Protein AF-A0A4W3GKV2-F1 (afdb_monomer_lite)

InterPro domains:
  IPR000152 EGF-type aspartate/asparagine hydroxylation site [PS00010] (93-104)
  IPR000152 EGF-type aspartate/asparagine hydroxylation site [PS00010] (140-151)
  IPR000742 EGF-like domain [PS50026] (78-114)
  IPR000742 EGF-like domain [PS50026] (125-161)
  IPR000742 EGF-like domain [SM00181] (81-124)
  IPR000742 EGF-like domain [SM00181] (128-171)
  IPR001881 EGF-like calcium-binding domain [SM00179] (78-124)
  IPR001881 EGF-like calcium-binding domain [SM00179] (125-171)
  IPR018097 EGF-like calcium-binding, conserved site [PS01187] (125-149)
  IPR049883 NOTCH1, EGF-like calcium-binding domain [PF07645] (78-112)
  IPR049883 NOTCH1, EGF-like calcium-binding domain [PF07645] (125-159)
  IPR051145 Growth Arrest-Specific/Sex Hormone-Binding/Vitamin K-Dependent [PTHR24040] (77-171)

Foldseek 3Di:
DDPVVVVVVVVVVVVVVVVVVVVVVVVVVVVVVVVVVVVVVVVVVVPVVDDDDDPDDDDDDPDDDPDDPPDPDPPPDFDAPCVVVQAAPQWDWDGDRPGIFIDHHAQWDADPPCPPRRRRHDTDGDQPCVVVQAAPQWDWAGDRRGIFIDHHPQWDQDVPQDDRHRRHDTHGPDPPDPPPDDD

pLDDT: mean 76.15, std 15.84, range [40.81, 94.31]

Organism: Callorhinchus milii (NCBI:txid7868)

Radius of gyration: 41.74 Å; chains: 1; bounding box: 81×37×130 Å

Structure (mmCIF, N/CA/C/O backbone):
data_AF-A0A4W3GKV2-F1
#
_entry.id   AF-A0A4W3GKV2-F1
#
loop_
_atom_site.group_PDB
_atom_site.id
_atom_site.type_symbol
_atom_site.label_atom_id
_atom_site.label_alt_id
_atom_site.label_comp_id
_atom_site.label_asym_id
_atom_site.label_entity_id
_atom_site.label_seq_id
_atom_site.pdbx_PDB_ins_code
_atom_site.Cartn_x
_atom_site.Cartn_y
_atom_site.Cartn_z
_atom_site.occupancy
_atom_site.B_iso_or_equiv
_atom_site.auth_seq_id
_atom_site.auth_comp_id
_atom_site.auth_asym_id
_atom_site.auth_atom_id
_atom_site.pdbx_PDB_model_num
ATOM 1 N N . VAL A 1 1 ? 55.198 2.169 -85.953 1.00 60.81 1 VAL A N 1
ATOM 2 C CA . VAL A 1 1 ? 54.704 2.447 -84.576 1.00 60.81 1 VAL A CA 1
ATOM 3 C C . VAL A 1 1 ? 54.869 1.189 -83.746 1.00 60.81 1 VAL A C 1
ATOM 5 O O . VAL A 1 1 ? 54.208 0.196 -84.036 1.00 60.81 1 VAL A O 1
ATOM 8 N N . SER A 1 2 ? 55.775 1.217 -82.775 1.00 69.44 2 SER A N 1
ATOM 9 C CA . SER A 1 2 ? 56.169 0.068 -81.954 1.00 69.44 2 SER A CA 1
ATOM 10 C C . SER A 1 2 ? 55.023 -0.397 -81.042 1.00 69.44 2 SER A C 1
ATOM 12 O O . SER A 1 2 ? 54.127 0.370 -80.673 1.00 69.44 2 SER A O 1
ATOM 14 N N . GLN A 1 3 ? 55.009 -1.689 -80.700 1.00 70.88 3 GLN A N 1
ATOM 15 C CA . GLN A 1 3 ? 53.969 -2.300 -79.857 1.00 70.88 3 GLN A CA 1
ATOM 16 C C . GLN A 1 3 ? 53.828 -1.583 -78.494 1.00 70.88 3 GLN A C 1
ATOM 18 O O . GLN A 1 3 ? 52.718 -1.438 -77.971 1.00 70.88 3 GLN A O 1
ATOM 23 N N . THR A 1 4 ? 54.927 -1.017 -77.993 1.00 70.81 4 THR A N 1
ATOM 24 C CA . THR A 1 4 ? 55.029 -0.195 -76.777 1.00 70.81 4 THR A CA 1
ATOM 25 C C . THR A 1 4 ? 54.188 1.090 -76.833 1.00 70.81 4 THR A C 1
ATOM 27 O O . THR A 1 4 ? 53.476 1.412 -75.876 1.00 70.81 4 THR A O 1
ATOM 30 N N . ASP A 1 5 ? 54.149 1.789 -77.971 1.00 76.88 5 ASP A N 1
ATOM 31 C CA . ASP A 1 5 ? 53.344 3.009 -78.145 1.00 76.88 5 ASP A CA 1
ATOM 32 C C . ASP A 1 5 ? 51.839 2.726 -78.127 1.00 76.88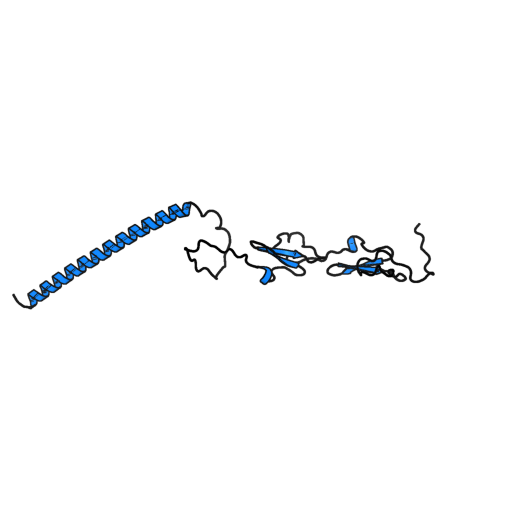 5 ASP A C 1
ATOM 34 O O . ASP A 1 5 ? 51.034 3.502 -77.590 1.00 76.88 5 ASP A O 1
ATOM 38 N N . ARG A 1 6 ? 51.434 1.585 -78.700 1.00 74.69 6 ARG A N 1
ATOM 39 C CA . ARG A 1 6 ? 50.037 1.126 -78.664 1.00 74.69 6 ARG A CA 1
ATOM 40 C C . ARG A 1 6 ? 49.611 0.803 -77.229 1.00 74.69 6 ARG A C 1
ATOM 42 O O . ARG A 1 6 ? 48.493 1.156 -76.842 1.00 74.69 6 ARG A O 1
ATOM 49 N N . GLN A 1 7 ? 50.490 0.204 -76.428 1.00 77.19 7 GLN A N 1
ATOM 50 C CA . GLN A 1 7 ? 50.235 -0.111 -75.019 1.00 77.19 7 GLN A CA 1
ATOM 51 C C . GLN A 1 7 ? 50.102 1.157 -74.161 1.00 77.19 7 GLN A C 1
ATOM 53 O O . GLN A 1 7 ? 49.086 1.336 -73.483 1.00 77.19 7 GLN A O 1
ATOM 58 N N . LYS A 1 8 ? 51.018 2.121 -74.316 1.00 79.75 8 LYS A N 1
ATOM 59 C CA . LYS A 1 8 ? 50.972 3.420 -73.617 1.00 79.75 8 LYS A CA 1
ATOM 60 C C . LYS A 1 8 ? 49.700 4.219 -73.943 1.00 79.75 8 LYS A C 1
ATOM 62 O O . LYS A 1 8 ? 49.084 4.832 -73.065 1.00 79.75 8 LYS A O 1
ATOM 67 N N . LYS A 1 9 ? 49.228 4.178 -75.199 1.00 80.44 9 LYS A N 1
ATOM 68 C CA . LYS A 1 9 ? 47.935 4.775 -75.600 1.00 80.44 9 LYS A CA 1
ATOM 69 C C . LYS A 1 9 ? 46.736 4.069 -74.950 1.00 80.44 9 LYS A C 1
ATOM 71 O O . LYS A 1 9 ? 45.791 4.751 -74.535 1.00 80.44 9 LYS A O 1
ATOM 76 N N . LYS A 1 10 ? 46.750 2.733 -74.834 1.00 82.62 10 LYS A N 1
ATOM 77 C CA . LYS A 1 10 ? 45.693 1.960 -74.151 1.00 82.62 10 LYS A CA 1
ATOM 78 C C . LYS A 1 10 ? 45.620 2.310 -72.661 1.00 82.62 10 LYS A C 1
ATOM 80 O O . LYS A 1 10 ? 44.524 2.559 -72.159 1.00 82.62 10 LYS A O 1
ATOM 85 N N . GLU A 1 11 ? 46.754 2.420 -71.976 1.00 85.06 11 GLU A N 1
ATOM 86 C CA . GLU A 1 11 ? 46.814 2.803 -70.558 1.00 85.06 11 GLU A CA 1
ATOM 87 C C . GLU A 1 11 ? 46.317 4.228 -70.310 1.00 85.06 11 GLU A C 1
ATOM 89 O O . GLU A 1 11 ? 45.471 4.443 -69.440 1.00 85.06 11 GLU A O 1
ATOM 94 N N . ARG A 1 12 ? 46.722 5.197 -71.142 1.00 84.31 12 ARG A N 1
ATOM 95 C CA . ARG A 1 12 ? 46.196 6.574 -71.076 1.00 84.31 12 ARG A CA 1
ATOM 96 C C . ARG A 1 12 ? 44.672 6.618 -71.244 1.00 84.31 12 ARG A C 1
ATOM 98 O O . ARG A 1 12 ? 43.987 7.340 -70.514 1.00 84.31 12 ARG A O 1
ATOM 105 N N . LYS A 1 13 ? 44.111 5.827 -72.171 1.00 86.69 13 LYS A N 1
ATOM 106 C CA . LYS A 1 13 ? 42.650 5.700 -72.349 1.00 86.69 13 LYS A CA 1
ATOM 107 C C . LYS A 1 13 ? 41.979 5.059 -71.125 1.00 86.69 13 LYS A C 1
ATOM 109 O O . LYS A 1 13 ? 40.943 5.564 -70.688 1.00 86.69 13 LYS A O 1
ATOM 114 N N . LYS A 1 14 ? 42.569 4.008 -70.540 1.00 86.06 14 LYS A N 1
ATOM 115 C CA . LYS A 1 14 ? 42.088 3.383 -69.290 1.00 86.06 14 LYS A CA 1
ATOM 116 C C . LYS A 1 14 ? 42.099 4.380 -68.121 1.00 86.06 14 LYS A C 1
ATOM 118 O O . LYS A 1 14 ? 41.087 4.519 -67.436 1.00 86.06 14 LYS A O 1
ATOM 123 N N . GLY A 1 15 ? 43.175 5.153 -67.956 1.00 86.00 15 GLY A N 1
ATOM 124 C CA . GLY A 1 15 ? 43.288 6.201 -66.935 1.00 86.00 15 GLY A CA 1
ATOM 125 C C . GLY A 1 15 ? 42.224 7.296 -67.079 1.00 86.00 15 GLY A C 1
ATOM 126 O O . GLY A 1 15 ? 41.553 7.646 -66.106 1.00 86.00 15 GLY A O 1
ATOM 127 N N . ARG A 1 16 ? 41.979 7.776 -68.309 1.00 88.81 16 ARG A N 1
ATOM 128 C CA . ARG A 1 16 ? 40.899 8.742 -68.596 1.00 88.81 16 ARG A CA 1
ATOM 129 C C . ARG A 1 16 ? 39.509 8.177 -68.275 1.00 88.81 16 ARG A C 1
ATOM 131 O O . ARG A 1 16 ? 38.698 8.891 -67.685 1.00 88.81 16 ARG A O 1
ATOM 138 N N . LYS A 1 17 ? 39.232 6.908 -68.610 1.00 88.75 17 LYS A N 1
ATOM 139 C CA . LYS A 1 17 ? 37.965 6.235 -68.254 1.00 88.75 17 LYS A CA 1
ATOM 140 C C . LYS A 1 17 ? 37.786 6.138 -66.731 1.00 88.75 17 LYS A C 1
ATOM 142 O O . LYS A 1 17 ? 36.746 6.556 -66.227 1.00 88.75 17 LYS A O 1
ATOM 147 N N . LYS A 1 18 ? 38.821 5.712 -65.997 1.00 89.56 18 LYS A N 1
ATOM 148 C CA . LYS A 1 18 ? 38.808 5.610 -64.523 1.00 89.56 18 LYS A CA 1
ATOM 149 C C . LYS A 1 18 ? 38.594 6.972 -63.847 1.00 89.56 18 LYS A C 1
ATOM 151 O O . LYS A 1 18 ? 37.834 7.068 -62.885 1.00 89.56 18 LYS A O 1
ATOM 156 N N . LYS A 1 19 ? 39.195 8.050 -64.375 1.00 89.31 19 LYS A N 1
ATOM 157 C CA . LYS A 1 19 ? 38.967 9.427 -63.889 1.00 89.31 19 LYS A CA 1
ATOM 158 C C . LYS A 1 19 ? 37.511 9.867 -64.089 1.00 89.31 19 LYS A C 1
ATOM 160 O O . LYS A 1 19 ? 36.897 10.345 -63.137 1.00 89.31 19 LYS A O 1
ATOM 165 N N . LYS A 1 20 ? 36.934 9.638 -65.279 1.00 91.19 20 LYS A N 1
ATOM 166 C CA . LYS A 1 20 ? 35.518 9.944 -65.567 1.00 91.19 20 LYS A CA 1
ATOM 167 C C . LYS A 1 20 ? 34.558 9.157 -64.668 1.00 91.19 20 LYS A C 1
ATOM 169 O O . LYS A 1 20 ? 33.561 9.706 -64.205 1.00 91.19 20 LYS A O 1
ATOM 174 N N . GLU A 1 21 ? 34.855 7.891 -64.388 1.00 91.38 21 GLU A N 1
ATOM 175 C CA . GLU A 1 21 ? 34.044 7.063 -63.490 1.00 91.38 21 GLU A CA 1
ATOM 176 C C . GLU A 1 21 ? 34.084 7.570 -62.038 1.00 91.38 21 GLU A C 1
ATOM 178 O O . GLU A 1 21 ? 33.035 7.723 -61.409 1.00 91.38 21 GLU A O 1
ATOM 183 N N . ARG A 1 22 ? 35.276 7.914 -61.526 1.00 89.00 22 ARG A N 1
ATOM 184 C CA . ARG A 1 22 ? 35.444 8.523 -60.193 1.00 89.00 22 ARG A CA 1
ATOM 185 C C . ARG A 1 22 ? 34.663 9.830 -60.064 1.00 89.00 22 ARG A C 1
ATOM 187 O O . ARG A 1 22 ? 34.013 10.060 -59.047 1.00 89.00 22 ARG A O 1
ATOM 194 N N . GLU A 1 23 ? 34.679 10.668 -61.096 1.00 93.19 23 GLU A N 1
ATOM 195 C CA . GLU A 1 23 ? 33.931 11.927 -61.103 1.00 93.19 23 GLU A CA 1
ATOM 196 C C . GLU A 1 23 ? 32.409 11.699 -61.123 1.00 93.19 23 GLU A C 1
ATOM 198 O O . GLU A 1 23 ? 31.673 12.354 -60.383 1.00 93.19 23 GLU A O 1
ATOM 203 N N . ARG A 1 24 ? 31.925 10.714 -61.896 1.00 92.88 24 ARG A N 1
ATOM 204 C CA . ARG A 1 24 ? 30.511 10.295 -61.888 1.00 92.88 24 ARG A CA 1
ATOM 205 C C . ARG A 1 24 ? 30.076 9.781 -60.514 1.00 92.88 24 ARG A C 1
ATOM 207 O O . ARG A 1 24 ? 29.008 10.171 -60.047 1.00 92.88 24 ARG A O 1
ATOM 214 N N . LYS A 1 25 ? 30.902 8.963 -59.850 1.00 90.94 25 LYS A N 1
ATOM 215 C CA . LYS A 1 25 ? 30.658 8.484 -58.476 1.00 90.94 25 LYS A CA 1
ATOM 216 C C . LYS A 1 25 ? 30.562 9.656 -57.492 1.00 90.94 25 LYS A C 1
ATOM 218 O O . LYS A 1 25 ? 29.549 9.784 -56.813 1.00 90.94 25 LYS A O 1
ATOM 223 N N . ARG A 1 26 ? 31.519 10.594 -57.518 1.00 92.25 26 ARG A N 1
ATOM 224 C CA . ARG A 1 26 ? 31.482 11.818 -56.687 1.00 92.25 26 ARG A CA 1
ATOM 225 C C . ARG A 1 26 ? 30.227 12.667 -56.926 1.00 92.25 26 ARG A C 1
ATOM 227 O O . ARG A 1 26 ? 29.633 13.160 -55.971 1.00 92.25 26 ARG A O 1
ATOM 234 N N . LYS A 1 27 ? 29.787 12.826 -58.182 1.00 94.31 27 LYS A N 1
ATOM 235 C CA . LYS A 1 27 ? 28.547 13.558 -58.510 1.00 94.31 27 LYS A CA 1
ATOM 236 C C . LYS A 1 27 ? 27.294 12.845 -57.986 1.00 94.31 27 LYS A C 1
ATOM 238 O O . LYS A 1 27 ? 26.380 13.525 -57.525 1.00 94.31 27 LYS A O 1
ATOM 243 N N . LYS A 1 28 ? 27.246 11.507 -58.027 1.00 92.38 28 LYS A N 1
ATOM 244 C CA . LYS A 1 28 ? 26.144 10.720 -57.443 1.00 92.38 28 LYS A CA 1
ATOM 245 C C . LYS A 1 28 ? 26.087 10.877 -55.922 1.00 92.38 28 LYS A C 1
ATOM 247 O O . LYS A 1 28 ? 25.012 11.163 -55.407 1.00 92.38 28 LYS A O 1
ATOM 252 N N . GLU A 1 29 ? 27.224 10.793 -55.235 1.00 89.81 29 GLU A N 1
ATOM 253 C CA . GLU A 1 29 ? 27.294 10.986 -53.777 1.00 89.81 29 GLU A CA 1
ATOM 254 C C . GLU A 1 29 ? 26.846 12.394 -53.360 1.00 89.81 29 GLU A C 1
ATOM 256 O O . GLU A 1 29 ? 25.962 12.535 -52.521 1.00 89.81 29 GLU A O 1
ATOM 261 N N . ARG A 1 30 ? 27.309 13.447 -54.051 1.00 91.88 30 ARG A N 1
ATOM 262 C CA . ARG A 1 30 ? 26.831 14.821 -53.796 1.00 91.88 30 ARG A CA 1
ATOM 263 C C . ARG A 1 30 ? 25.318 14.980 -53.995 1.00 91.88 30 ARG A C 1
ATOM 265 O O . ARG A 1 30 ? 24.682 15.757 -53.286 1.00 91.88 30 ARG A O 1
ATOM 272 N N . LYS A 1 31 ? 24.720 14.276 -54.967 1.00 93.50 31 LYS A N 1
ATOM 273 C CA . LYS A 1 31 ? 23.259 14.281 -55.169 1.00 93.50 31 LYS A CA 1
ATOM 274 C C . LYS A 1 31 ? 22.528 13.560 -54.034 1.00 93.50 31 LYS A C 1
ATOM 276 O O . LYS A 1 31 ? 21.507 14.076 -53.584 1.00 93.50 31 LYS A O 1
ATOM 281 N N . LYS A 1 32 ? 23.049 12.423 -53.559 1.00 90.12 32 LYS A N 1
ATOM 282 C CA . LYS A 1 32 ? 22.505 11.708 -52.393 1.00 90.12 32 LYS A CA 1
ATOM 283 C C . LYS A 1 32 ? 22.553 12.578 -51.141 1.00 90.12 32 LYS A C 1
ATOM 285 O O . LYS A 1 32 ? 21.528 12.741 -50.495 1.00 90.12 32 LYS A O 1
ATOM 290 N N . GLU A 1 33 ? 23.686 13.223 -50.869 1.00 88.56 33 GLU A N 1
ATOM 291 C CA . GLU A 1 33 ? 23.847 14.111 -49.712 1.00 88.56 33 GLU A CA 1
ATOM 292 C C . GLU A 1 33 ? 22.866 15.295 -49.762 1.00 88.56 33 GLU A C 1
ATOM 294 O O . GLU A 1 33 ? 22.215 15.619 -48.770 1.00 88.56 33 GLU A O 1
ATOM 299 N N . ARG A 1 34 ? 22.683 15.910 -50.940 1.00 91.62 34 ARG A N 1
ATOM 300 C CA . ARG A 1 34 ? 21.676 16.967 -51.139 1.00 91.62 34 ARG A CA 1
ATOM 301 C C . ARG A 1 34 ? 20.245 16.464 -50.928 1.00 91.62 34 ARG A C 1
ATOM 303 O O . ARG A 1 34 ? 19.436 17.200 -50.367 1.00 91.62 34 ARG A O 1
ATOM 310 N N . LYS A 1 35 ? 19.920 15.246 -51.380 1.00 92.19 35 LYS A N 1
ATOM 311 C CA . LYS A 1 35 ? 18.599 14.630 -51.170 1.00 92.19 35 LYS A CA 1
ATOM 312 C C . LYS A 1 35 ? 18.361 14.359 -49.682 1.00 92.19 35 LYS A C 1
ATOM 314 O O . LYS A 1 35 ? 17.343 14.800 -49.160 1.00 92.19 35 LYS A O 1
ATOM 319 N N . TRP A 1 36 ? 19.338 13.761 -49.003 1.00 80.25 36 TRP A N 1
ATOM 320 C CA . TRP A 1 36 ? 19.285 13.473 -47.571 1.00 80.25 36 TRP A CA 1
ATOM 321 C C . TRP A 1 36 ? 19.134 14.747 -46.729 1.00 80.25 36 TRP A C 1
ATOM 323 O O . TRP A 1 36 ? 18.267 14.810 -45.866 1.00 80.25 36 TRP A O 1
ATOM 333 N N . LYS A 1 37 ? 19.882 15.820 -47.038 1.00 88.44 37 LYS A N 1
ATOM 334 C CA . LYS A 1 37 ? 19.710 17.128 -46.373 1.00 88.44 37 LYS A CA 1
ATOM 335 C C . LYS A 1 37 ? 18.290 17.683 -46.547 1.00 88.44 37 LYS A C 1
ATOM 337 O O . LYS A 1 37 ? 17.713 18.173 -45.583 1.00 88.44 37 LYS A O 1
ATOM 342 N N . LYS A 1 38 ? 17.701 17.578 -47.746 1.00 88.12 38 LYS A N 1
ATOM 343 C CA . LYS A 1 38 ? 16.311 18.008 -47.994 1.00 88.12 38 LYS A CA 1
ATOM 344 C C . LYS A 1 38 ? 15.290 17.153 -47.241 1.00 88.12 38 LYS A C 1
ATOM 346 O O . LYS A 1 38 ? 14.319 17.701 -46.730 1.00 88.12 38 LYS A O 1
ATOM 351 N N . GLU A 1 39 ? 15.487 15.840 -47.173 1.00 80.94 39 GLU A N 1
ATOM 352 C CA . GLU A 1 39 ? 14.629 14.937 -46.396 1.00 80.94 39 GLU A CA 1
ATOM 353 C C . GLU A 1 39 ? 14.736 15.214 -44.894 1.00 80.94 39 GLU A C 1
ATOM 355 O O . GLU A 1 39 ? 13.704 15.306 -44.239 1.00 80.94 39 GLU A O 1
ATOM 360 N N . ARG A 1 40 ? 15.941 15.477 -44.370 1.00 78.75 40 ARG A N 1
ATOM 361 C CA . ARG A 1 40 ? 16.156 15.864 -42.967 1.00 78.75 40 ARG A CA 1
ATOM 362 C C . ARG A 1 40 ? 15.425 17.155 -42.603 1.00 78.75 40 ARG A C 1
ATOM 364 O O . ARG A 1 40 ? 14.768 17.213 -41.572 1.00 78.75 40 ARG A O 1
ATOM 371 N N . GLU A 1 41 ? 15.493 18.178 -43.452 1.00 81.31 41 GLU A N 1
ATOM 372 C CA . GLU A 1 41 ? 14.758 19.431 -43.224 1.00 81.31 41 GLU A CA 1
ATOM 373 C C . GLU A 1 41 ? 13.234 19.253 -43.369 1.00 81.31 41 GLU A C 1
ATOM 375 O O . GLU A 1 41 ? 12.467 19.863 -42.627 1.00 81.31 41 GLU A O 1
ATOM 380 N N . ARG A 1 42 ? 12.763 18.368 -44.262 1.00 78.44 42 ARG A N 1
ATOM 381 C CA . ARG A 1 42 ? 11.340 17.980 -44.327 1.00 78.44 42 ARG A CA 1
ATOM 382 C C . ARG A 1 42 ? 10.894 17.222 -43.074 1.00 78.44 42 ARG A C 1
ATOM 384 O O . ARG A 1 42 ? 9.796 17.480 -42.595 1.00 78.44 42 ARG A O 1
ATOM 391 N N . ALA A 1 43 ? 11.730 16.333 -42.536 1.00 69.56 43 ALA A N 1
ATOM 392 C CA . ALA A 1 43 ? 11.469 15.607 -41.296 1.00 69.56 43 ALA A CA 1
ATOM 393 C C . ALA A 1 43 ? 11.417 16.556 -40.092 1.00 69.56 43 ALA A C 1
ATOM 395 O O . ALA A 1 43 ? 10.484 16.463 -39.311 1.00 69.56 43 ALA A O 1
ATOM 396 N N . LYS A 1 44 ? 12.319 17.544 -40.004 1.00 76.44 44 LYS A N 1
ATOM 397 C CA . LYS A 1 44 ? 12.252 18.604 -38.982 1.00 76.44 44 LYS A CA 1
ATOM 398 C C . LYS A 1 44 ? 10.970 19.434 -39.071 1.00 76.44 44 LYS A C 1
ATOM 400 O O . LYS A 1 44 ? 10.362 19.717 -38.051 1.00 76.44 44 LYS A O 1
ATOM 405 N N . LYS A 1 45 ? 10.526 19.796 -40.282 1.00 70.88 45 LYS A N 1
ATOM 406 C CA . LYS A 1 45 ? 9.261 20.531 -40.480 1.00 70.88 45 LYS A CA 1
ATOM 407 C C . LYS A 1 45 ? 8.018 19.695 -40.155 1.00 70.88 45 LYS A C 1
ATOM 409 O O . LYS A 1 45 ? 7.017 20.261 -39.738 1.00 70.88 45 LYS A O 1
ATOM 414 N N . ARG A 1 46 ? 8.074 18.370 -40.348 1.00 63.38 46 ARG A N 1
ATOM 415 C CA . ARG A 1 46 ? 7.006 17.430 -39.961 1.00 63.38 46 ARG A CA 1
ATOM 416 C C . ARG A 1 46 ? 7.012 17.140 -38.454 1.00 63.38 46 ARG A C 1
ATOM 418 O O . ARG A 1 46 ? 5.950 17.119 -37.855 1.00 63.38 46 ARG A O 1
ATOM 425 N N . GLY A 1 47 ? 8.193 17.012 -37.847 1.00 54.12 47 GLY A N 1
ATOM 426 C CA . GLY A 1 47 ? 8.394 16.842 -36.403 1.00 54.12 47 GLY A CA 1
ATOM 427 C C . GLY A 1 47 ? 8.183 18.115 -35.577 1.00 54.12 47 GLY A C 1
ATOM 428 O O . GLY A 1 47 ? 8.149 18.047 -34.361 1.00 54.12 47 GLY A O 1
ATOM 429 N N . ALA A 1 48 ? 7.988 19.275 -36.214 1.00 50.12 48 ALA A N 1
ATOM 430 C CA . ALA A 1 48 ? 7.626 20.521 -35.535 1.00 50.12 48 ALA A CA 1
ATOM 431 C C . ALA A 1 48 ? 6.122 20.639 -35.212 1.00 50.12 48 ALA A C 1
ATOM 433 O O . ALA A 1 48 ? 5.697 21.688 -34.734 1.00 50.12 48 ALA A O 1
ATOM 434 N N . ARG A 1 49 ? 5.306 19.608 -35.492 1.00 52.56 49 ARG A N 1
ATOM 435 C CA . ARG A 1 49 ? 3.888 19.585 -35.091 1.00 52.56 49 ARG A CA 1
ATOM 436 C C . ARG A 1 49 ? 3.567 18.710 -33.885 1.00 52.56 49 ARG A C 1
ATOM 438 O O . ARG A 1 49 ? 2.539 18.964 -33.281 1.00 52.56 49 ARG A O 1
ATOM 445 N N . GLU A 1 50 ? 4.435 17.795 -33.465 1.00 53.53 50 GLU A N 1
ATOM 446 C CA . GLU A 1 50 ? 4.209 16.999 -32.253 1.00 53.53 50 GLU A CA 1
ATOM 447 C C . GLU A 1 50 ? 5.545 16.578 -31.644 1.00 53.53 50 GLU A C 1
ATOM 449 O O . GLU A 1 50 ? 6.067 15.527 -31.979 1.00 53.53 50 GLU A O 1
ATOM 454 N N . THR A 1 51 ? 6.111 17.414 -30.777 1.00 48.16 51 THR A N 1
ATOM 455 C CA . THR A 1 51 ? 6.929 16.988 -29.628 1.00 48.16 51 THR A CA 1
ATOM 456 C C . THR A 1 51 ? 7.096 18.210 -28.737 1.00 48.16 51 THR A C 1
ATOM 458 O O . THR A 1 51 ? 8.090 18.934 -28.821 1.00 48.16 51 THR A O 1
ATOM 461 N N . ASN A 1 52 ? 6.085 18.491 -27.925 1.00 45.72 52 ASN A N 1
ATOM 462 C CA . ASN A 1 52 ? 6.248 19.368 -26.781 1.00 45.72 52 ASN A CA 1
ATOM 463 C C . ASN A 1 52 ? 5.633 18.657 -25.577 1.00 45.72 52 ASN A C 1
ATOM 465 O O . ASN A 1 52 ? 4.542 18.111 -25.695 1.00 45.72 52 ASN A O 1
ATOM 469 N N . LEU A 1 53 ? 6.374 18.679 -24.471 1.00 47.44 53 LEU A N 1
ATOM 470 C CA . LEU A 1 53 ? 6.262 17.847 -23.270 1.00 47.44 53 LEU A CA 1
ATOM 471 C C . LEU A 1 53 ? 6.748 16.407 -23.447 1.00 47.44 53 LEU A C 1
ATOM 473 O O . LEU A 1 53 ? 6.074 15.584 -24.033 1.00 47.44 53 LEU A O 1
ATOM 477 N N . TYR A 1 54 ? 7.959 16.152 -22.959 1.00 43.62 54 TYR A N 1
ATOM 478 C CA . TYR A 1 54 ? 8.381 15.044 -22.079 1.00 43.62 54 TYR A CA 1
ATOM 479 C C . TYR A 1 54 ? 9.916 14.990 -22.153 1.00 43.62 54 TYR A C 1
ATOM 481 O O . TYR A 1 54 ? 10.521 14.023 -22.597 1.00 43.62 54 TYR A O 1
ATOM 489 N N . PHE A 1 55 ? 10.552 16.112 -21.798 1.00 44.31 55 PHE A N 1
ATOM 490 C CA . PHE A 1 55 ? 12.013 16.255 -21.725 1.00 44.31 55 PHE A CA 1
ATOM 491 C C . PHE A 1 55 ? 12.483 16.538 -20.294 1.00 44.31 55 PHE A C 1
ATOM 493 O O . PHE A 1 55 ? 13.561 17.082 -20.079 1.00 44.31 55 PHE A O 1
ATOM 500 N N . TYR A 1 56 ? 11.667 16.171 -19.308 1.00 47.31 56 TYR A N 1
ATOM 501 C CA . TYR A 1 56 ? 12.044 16.220 -17.906 1.00 47.31 56 TYR A CA 1
ATOM 502 C C . TYR A 1 56 ? 11.890 14.828 -17.308 1.00 47.31 56 TYR A C 1
ATOM 504 O O . TYR A 1 56 ? 10.840 14.210 -17.452 1.00 47.31 56 TYR A O 1
ATOM 512 N N . GLN A 1 57 ? 12.961 14.401 -16.638 1.00 50.50 57 GLN A N 1
ATOM 513 C CA . GLN A 1 57 ? 13.154 13.134 -15.935 1.00 50.50 57 GLN A CA 1
ATOM 514 C C . GLN A 1 57 ? 13.326 11.902 -16.837 1.00 50.50 57 GLN A C 1
ATOM 516 O O . GLN A 1 57 ? 12.392 11.465 -17.485 1.00 50.50 57 GLN A O 1
ATOM 521 N N . PHE A 1 58 ? 14.539 11.345 -16.888 1.00 44.03 58 PHE A N 1
ATOM 522 C CA . PHE A 1 58 ? 14.857 10.015 -16.339 1.00 44.03 58 PHE A CA 1
ATOM 523 C C . PHE A 1 58 ? 16.298 9.625 -16.738 1.00 44.03 58 PHE A C 1
ATOM 525 O O . PHE A 1 58 ? 16.551 9.277 -17.893 1.00 44.03 58 PHE A O 1
ATOM 532 N N . PRO A 1 59 ? 17.278 9.698 -15.814 1.00 48.75 59 PRO A N 1
ATOM 533 C CA . PRO A 1 59 ? 18.504 8.922 -15.939 1.00 48.75 59 PRO A CA 1
ATOM 534 C C . PRO A 1 59 ? 18.158 7.456 -15.626 1.00 48.75 59 PRO A C 1
ATOM 536 O O . PRO A 1 59 ? 17.301 7.209 -14.788 1.00 48.75 59 PRO A O 1
ATOM 539 N N . PHE A 1 60 ? 18.843 6.507 -16.263 1.00 58.84 60 PHE A N 1
ATOM 540 C CA . PHE A 1 60 ? 18.580 5.058 -16.225 1.00 58.84 60 PHE A CA 1
ATOM 541 C C . PHE A 1 60 ? 17.325 4.611 -16.974 1.00 58.84 60 PHE A C 1
ATOM 543 O O . PHE A 1 60 ? 16.225 4.762 -16.479 1.00 58.84 60 PHE A O 1
ATOM 550 N N . LEU A 1 61 ? 17.519 3.965 -18.126 1.00 40.81 61 LEU A N 1
ATOM 551 C CA . LEU A 1 61 ? 16.837 2.716 -18.483 1.00 40.81 61 LEU A CA 1
ATOM 552 C C . LEU A 1 61 ? 17.586 2.095 -19.672 1.00 40.81 61 LEU A C 1
ATOM 554 O O . LEU A 1 61 ? 17.256 2.258 -20.846 1.00 40.81 61 LEU A O 1
ATOM 558 N N . SER A 1 62 ? 18.659 1.379 -19.347 1.00 51.59 62 SER A N 1
AT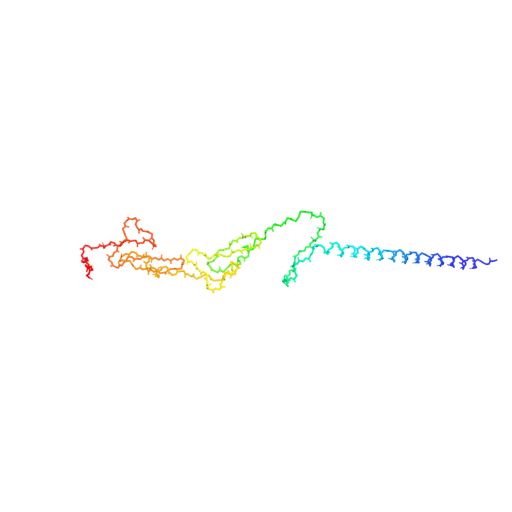OM 559 C CA . SER A 1 62 ? 19.113 0.262 -20.162 1.00 51.59 62 SER A CA 1
ATOM 560 C C . SER A 1 62 ? 18.042 -0.819 -20.069 1.00 51.59 62 SER A C 1
ATOM 562 O O . SER A 1 62 ? 17.956 -1.469 -19.033 1.00 51.59 62 SER A O 1
ATOM 564 N N . LEU A 1 63 ? 17.213 -0.954 -21.104 1.00 54.97 63 LEU A N 1
ATOM 565 C CA . LEU A 1 63 ? 16.691 -2.206 -21.676 1.00 54.97 63 LEU A CA 1
ATOM 566 C C . LEU A 1 63 ? 15.418 -1.900 -22.484 1.00 54.97 63 LEU A C 1
ATOM 568 O O . LEU A 1 63 ? 14.448 -1.358 -21.974 1.00 54.97 63 LEU A O 1
ATOM 572 N N . PHE A 1 64 ? 15.465 -2.305 -23.755 1.00 50.12 64 PHE A N 1
ATOM 573 C CA . PHE A 1 64 ? 14.422 -2.261 -24.786 1.00 50.12 64 PHE A CA 1
ATOM 574 C C . PHE A 1 64 ? 14.030 -0.897 -25.372 1.00 50.12 64 PHE A C 1
ATOM 576 O O . PHE A 1 64 ? 13.214 -0.169 -24.824 1.00 50.12 64 PHE A O 1
ATOM 583 N N . ARG A 1 65 ? 14.426 -0.685 -26.638 1.00 47.56 65 ARG A N 1
ATOM 584 C CA . ARG A 1 65 ? 13.417 -0.638 -27.710 1.00 47.56 65 ARG A CA 1
ATOM 585 C C . ARG A 1 65 ? 14.027 -0.922 -29.084 1.00 47.56 65 ARG A C 1
ATOM 587 O O . ARG A 1 65 ? 14.708 -0.083 -29.668 1.00 47.56 65 ARG A O 1
ATOM 594 N N . SER A 1 66 ? 13.702 -2.091 -29.629 1.00 48.94 66 SER A N 1
ATOM 595 C CA . SER A 1 66 ? 13.528 -2.255 -31.072 1.00 48.94 66 SER A CA 1
ATOM 596 C C . SER A 1 66 ? 12.359 -1.355 -31.466 1.00 48.94 66 SER A C 1
ATOM 598 O O . SER A 1 66 ? 11.200 -1.663 -31.198 1.00 48.94 66 SER A O 1
ATOM 600 N N . PHE A 1 67 ? 12.669 -0.163 -31.963 1.00 47.56 67 PHE A N 1
ATOM 601 C CA . PHE A 1 67 ? 11.674 0.795 -32.420 1.00 47.56 67 PHE A CA 1
ATOM 602 C C . PHE A 1 67 ? 11.308 0.432 -33.862 1.00 47.56 67 PHE A C 1
ATOM 604 O O . PHE A 1 67 ? 12.032 0.810 -34.779 1.00 47.56 67 PHE A O 1
ATOM 611 N N . ASP A 1 68 ? 10.230 -0.335 -34.054 1.00 48.25 68 ASP A N 1
ATOM 612 C CA . ASP A 1 68 ? 9.658 -0.617 -35.376 1.00 48.25 68 ASP A CA 1
ATOM 613 C C . ASP A 1 68 ? 8.711 0.531 -35.783 1.00 48.25 68 ASP A C 1
ATOM 615 O O . ASP A 1 68 ? 7.633 0.675 -35.203 1.00 48.25 68 ASP A O 1
ATOM 619 N N . PRO A 1 69 ? 9.076 1.385 -36.758 1.00 53.00 69 PRO A N 1
ATOM 620 C CA . PRO A 1 69 ? 8.326 2.596 -37.099 1.00 53.00 69 PRO A CA 1
ATOM 621 C C . PRO A 1 69 ? 7.093 2.343 -37.994 1.00 53.00 69 PRO A C 1
ATOM 623 O O . PRO A 1 69 ? 6.615 3.277 -38.635 1.00 53.00 69 PRO A O 1
ATOM 626 N N . PHE A 1 70 ? 6.592 1.103 -38.075 1.00 55.38 70 PHE A N 1
ATOM 627 C CA . PHE A 1 70 ? 5.492 0.703 -38.971 1.00 55.38 70 PHE A CA 1
ATOM 628 C C . PHE A 1 70 ? 4.261 0.092 -38.280 1.00 55.38 70 PHE A C 1
ATOM 630 O O . PHE A 1 70 ? 3.280 -0.179 -38.968 1.00 55.38 70 PHE A O 1
ATOM 637 N N . SER A 1 71 ? 4.260 -0.091 -36.954 1.00 55.59 71 SER A N 1
ATOM 638 C CA . SER A 1 71 ? 3.062 -0.556 -36.238 1.00 55.59 71 SER A CA 1
ATOM 639 C C . SER A 1 71 ? 2.242 0.637 -35.749 1.00 55.59 71 SER A C 1
ATOM 641 O O . SER A 1 71 ? 2.676 1.360 -34.853 1.00 55.59 71 SER A O 1
ATOM 643 N N . SER A 1 72 ? 1.063 0.854 -36.336 1.00 64.06 72 SER A N 1
ATOM 644 C CA . SER A 1 72 ? 0.067 1.822 -35.850 1.00 64.06 72 SER A CA 1
ATOM 645 C C . SER A 1 72 ? -0.664 1.361 -34.585 1.00 64.06 72 SER A C 1
ATOM 647 O O . SER A 1 72 ? -1.425 2.140 -34.023 1.00 64.06 72 SER A O 1
ATOM 649 N N . ASP A 1 73 ? -0.388 0.152 -34.097 1.00 59.81 73 ASP A N 1
ATOM 650 C CA . ASP A 1 73 ? -0.886 -0.332 -32.815 1.00 59.81 73 ASP A CA 1
ATOM 651 C C . ASP A 1 73 ? 0.251 -0.309 -31.793 1.00 59.81 73 ASP A C 1
ATOM 653 O O . ASP A 1 73 ? 1.072 -1.228 -31.694 1.00 59.81 73 ASP A O 1
ATOM 657 N N . VAL A 1 74 ? 0.325 0.786 -31.032 1.00 59.41 74 VAL A N 1
ATOM 658 C CA . VAL A 1 74 ? 1.043 0.783 -29.759 1.00 59.41 74 VAL A CA 1
ATOM 659 C C . VAL A 1 74 ? 0.124 0.090 -28.762 1.00 59.41 74 VAL A C 1
ATOM 661 O O . VAL A 1 74 ? -0.770 0.713 -28.194 1.00 59.41 74 VAL A O 1
ATOM 664 N N . PHE A 1 75 ? 0.334 -1.206 -28.542 1.00 61.53 75 PHE A N 1
ATOM 665 C CA . PHE A 1 75 ? -0.244 -1.875 -27.383 1.00 61.53 75 PHE A CA 1
ATOM 666 C C . PHE A 1 75 ? 0.447 -1.321 -26.135 1.00 61.53 75 PHE A C 1
ATOM 668 O O . PHE A 1 75 ? 1.510 -1.788 -25.731 1.00 61.53 75 PHE A O 1
ATOM 675 N N . ILE A 1 76 ? -0.131 -0.267 -25.559 1.00 71.94 76 ILE A N 1
ATOM 676 C CA . ILE A 1 76 ? 0.247 0.226 -24.236 1.00 71.94 76 ILE A CA 1
ATOM 677 C C . ILE A 1 76 ? -0.384 -0.743 -23.241 1.00 71.94 76 ILE A C 1
ATOM 679 O O . ILE A 1 76 ? -1.499 -0.541 -22.761 1.00 71.94 76 ILE A O 1
ATOM 683 N N . THR A 1 77 ? 0.298 -1.857 -23.004 1.00 79.25 77 THR A N 1
ATOM 684 C CA . THR A 1 77 ? -0.014 -2.711 -21.865 1.00 79.25 77 THR A CA 1
ATOM 685 C C . THR A 1 77 ? 0.528 -2.032 -20.623 1.00 79.25 77 THR A C 1
ATOM 687 O O . THR A 1 77 ? 1.702 -1.662 -20.580 1.00 79.25 77 THR A O 1
ATOM 690 N N . ASP A 1 78 ? -0.344 -1.856 -19.643 1.00 86.06 78 ASP A N 1
ATOM 691 C CA . ASP A 1 78 ? 0.024 -1.343 -18.334 1.00 86.06 78 ASP A CA 1
ATOM 692 C C . ASP A 1 78 ? 1.093 -2.241 -17.697 1.00 86.06 78 ASP A C 1
ATOM 694 O O . ASP A 1 78 ? 0.991 -3.472 -17.749 1.00 86.06 78 ASP A O 1
ATOM 698 N N . ILE A 1 79 ? 2.143 -1.628 -17.156 1.00 88.94 79 ILE A N 1
ATOM 699 C CA . ILE A 1 79 ? 3.182 -2.349 -16.423 1.00 88.94 79 ILE A CA 1
ATOM 700 C C . ILE A 1 79 ? 2.615 -2.621 -15.035 1.00 88.94 79 ILE A C 1
ATOM 702 O O . ILE A 1 79 ? 2.050 -1.725 -14.434 1.00 88.94 79 ILE A O 1
ATOM 706 N N . ASN A 1 80 ? 2.748 -3.850 -14.532 1.00 90.19 80 ASN A N 1
ATOM 707 C CA . ASN A 1 80 ? 2.323 -4.159 -13.172 1.00 90.19 80 ASN A CA 1
ATOM 708 C C . ASN A 1 80 ? 3.477 -3.954 -12.189 1.00 90.19 80 ASN A C 1
ATOM 710 O O . ASN A 1 80 ? 4.238 -4.891 -11.929 1.00 90.19 80 ASN A O 1
ATOM 714 N N . GLU A 1 81 ? 3.605 -2.753 -11.624 1.00 90.56 81 GLU A N 1
ATOM 715 C CA . GLU A 1 81 ? 4.678 -2.460 -10.667 1.00 90.56 81 GLU A CA 1
ATOM 716 C C . GLU A 1 81 ? 4.508 -3.201 -9.329 1.00 90.56 81 GLU A C 1
ATOM 718 O O . GLU A 1 81 ? 5.477 -3.359 -8.590 1.00 90.56 81 GLU A O 1
ATOM 723 N N . CYS A 1 82 ? 3.327 -3.748 -9.014 1.00 91.62 82 CYS A N 1
ATOM 724 C CA . CYS A 1 82 ? 3.129 -4.520 -7.782 1.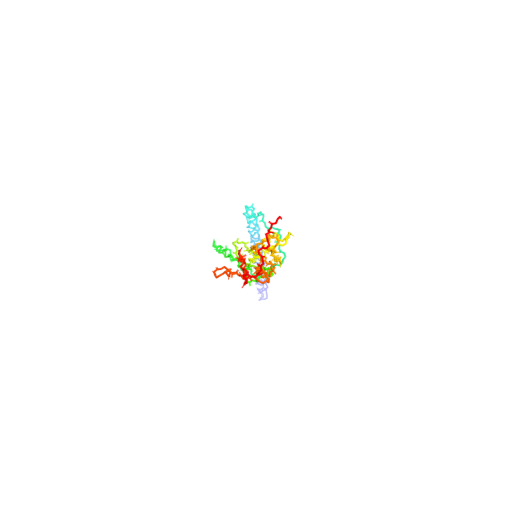00 91.62 82 CYS A CA 1
ATOM 725 C C . CYS A 1 82 ? 3.894 -5.848 -7.748 1.00 91.62 82 CYS A C 1
ATOM 727 O O . CYS A 1 82 ? 4.074 -6.417 -6.672 1.00 91.62 82 CYS A O 1
ATOM 729 N N . GLN A 1 83 ? 4.390 -6.336 -8.889 1.00 92.31 83 GLN A N 1
ATOM 730 C CA . GLN A 1 83 ? 5.216 -7.547 -8.933 1.00 92.31 83 GLN A CA 1
ATOM 731 C C . GLN A 1 83 ? 6.538 -7.395 -8.172 1.00 92.31 83 GLN A C 1
ATOM 733 O O . GLN A 1 83 ? 7.072 -8.386 -7.680 1.00 92.31 83 GLN A O 1
ATOM 738 N N . SER A 1 84 ? 7.054 -6.171 -8.029 1.00 89.38 84 SER A N 1
ATOM 739 C CA . SER A 1 84 ? 8.276 -5.907 -7.265 1.00 89.38 84 SER A CA 1
ATOM 740 C C . SER A 1 84 ? 8.025 -5.621 -5.783 1.00 89.38 84 SER A C 1
ATOM 742 O O . SER A 1 84 ? 8.962 -5.233 -5.095 1.00 89.38 84 SER A O 1
ATOM 744 N N . SER A 1 85 ? 6.789 -5.781 -5.290 1.00 88.44 85 SER A N 1
ATOM 745 C CA . SER A 1 85 ? 6.393 -5.434 -3.912 1.00 88.44 85 SER A CA 1
ATOM 746 C C . SER A 1 85 ? 6.897 -4.044 -3.476 1.00 88.44 85 SER A C 1
ATOM 748 O O . SER A 1 85 ? 7.646 -3.935 -2.509 1.00 88.44 85 SER A O 1
ATOM 750 N N . PRO A 1 86 ? 6.527 -2.967 -4.197 1.00 87.19 86 PRO A N 1
ATOM 751 C CA . PRO A 1 86 ? 7.094 -1.633 -3.984 1.00 87.19 86 PRO A CA 1
ATOM 752 C C . PRO A 1 86 ? 6.591 -0.935 -2.708 1.00 87.19 86 PRO A C 1
ATOM 754 O O . PRO A 1 86 ? 7.089 0.135 -2.365 1.00 87.19 86 PRO A O 1
ATOM 757 N N . CYS A 1 87 ? 5.591 -1.502 -2.031 1.00 88.94 87 CYS A N 1
ATOM 758 C CA . CYS A 1 87 ? 4.959 -0.916 -0.854 1.00 88.94 87 CYS A CA 1
ATOM 759 C C . CYS A 1 87 ? 5.648 -1.340 0.446 1.00 88.94 87 CYS A C 1
ATOM 761 O O . CYS A 1 87 ? 6.232 -2.419 0.541 1.00 88.94 87 CYS A O 1
ATOM 763 N N . GLY A 1 88 ? 5.548 -0.474 1.452 1.00 86.62 88 GLY A N 1
ATOM 764 C CA . GLY A 1 88 ? 6.063 -0.699 2.795 1.00 86.62 88 GLY A CA 1
ATOM 765 C C . GLY A 1 88 ? 5.371 -1.807 3.592 1.00 86.62 88 GLY A C 1
ATOM 766 O O . GLY A 1 88 ? 4.390 -2.411 3.160 1.00 86.62 88 GLY A O 1
ATOM 767 N N . SER A 1 89 ? 5.868 -2.050 4.806 1.00 88.38 89 SER A N 1
ATOM 768 C CA . SER A 1 89 ? 5.255 -3.008 5.734 1.00 88.38 89 SER A CA 1
ATOM 769 C C . SER A 1 89 ? 3.831 -2.593 6.117 1.00 88.38 89 SER A C 1
ATOM 771 O O . SER A 1 89 ? 3.577 -1.413 6.366 1.00 88.38 89 SER A O 1
ATOM 773 N N . PHE A 1 90 ? 2.938 -3.584 6.232 1.00 90.50 90 PHE A N 1
ATOM 774 C CA . PHE A 1 90 ? 1.507 -3.401 6.526 1.00 90.50 90 PHE A CA 1
ATOM 775 C C . PHE A 1 90 ? 0.773 -2.548 5.474 1.00 90.50 90 PHE A C 1
ATOM 777 O O . PHE A 1 90 ? -0.147 -1.794 5.802 1.00 90.50 90 PHE A O 1
ATOM 784 N N . ALA A 1 91 ? 1.209 -2.636 4.212 1.00 90.88 91 ALA A N 1
ATOM 785 C CA . ALA A 1 91 ? 0.577 -1.993 3.069 1.00 90.88 91 ALA A CA 1
ATOM 786 C C . ALA A 1 91 ? 0.407 -2.966 1.890 1.00 90.88 91 ALA A C 1
ATOM 788 O O . ALA A 1 91 ? 1.341 -3.659 1.485 1.00 90.88 91 ALA A O 1
ATOM 789 N N . GLY A 1 92 ? -0.777 -2.951 1.281 1.00 90.56 92 GLY A N 1
ATOM 790 C CA . GLY A 1 92 ? -1.091 -3.648 0.040 1.00 90.56 92 GLY A CA 1
ATOM 791 C C . GLY A 1 92 ? -0.797 -2.801 -1.200 1.00 90.56 92 GLY A C 1
ATOM 792 O O . GLY A 1 92 ? -1.042 -1.593 -1.222 1.00 90.56 92 GLY A O 1
ATOM 793 N N . CYS A 1 93 ? -0.309 -3.446 -2.263 1.00 92.56 93 CYS A N 1
ATOM 794 C CA . CYS A 1 93 ? -0.105 -2.816 -3.567 1.00 92.56 93 CYS A CA 1
ATOM 795 C C . CYS A 1 93 ? -1.292 -3.065 -4.504 1.00 92.56 93 CYS A C 1
ATOM 797 O O . CYS A 1 93 ? -1.751 -4.196 -4.667 1.00 92.56 93 CYS A O 1
ATOM 799 N N . HIS A 1 94 ? -1.744 -2.013 -5.180 1.00 92.00 94 HIS A N 1
ATOM 800 C CA . HIS A 1 94 ? -2.760 -2.063 -6.220 1.00 92.00 94 HIS A CA 1
ATOM 801 C C . HIS A 1 94 ? -2.222 -1.475 -7.519 1.00 92.00 94 HIS A C 1
ATOM 803 O O . HIS A 1 94 ? -1.881 -0.293 -7.586 1.00 92.00 94 HIS A O 1
ATOM 809 N N . ASN A 1 95 ? -2.221 -2.295 -8.563 1.00 90.88 95 ASN A N 1
ATOM 810 C CA . ASN A 1 95 ? -1.840 -1.863 -9.895 1.00 90.88 95 ASN A CA 1
ATOM 811 C C . ASN A 1 95 ? -2.942 -1.001 -10.528 1.00 90.88 95 ASN A C 1
ATOM 813 O O . ASN A 1 95 ? -4.120 -1.371 -10.469 1.00 90.88 95 ASN A O 1
ATOM 817 N N . ILE A 1 96 ? -2.580 0.131 -11.128 1.00 90.12 96 ILE A N 1
ATOM 818 C CA . ILE A 1 96 ? -3.508 1.071 -11.766 1.00 90.12 96 ILE A CA 1
ATOM 819 C C . ILE A 1 96 ? -2.977 1.484 -13.139 1.00 90.12 96 ILE A C 1
ATOM 821 O O . ILE A 1 96 ? -1.785 1.520 -13.376 1.00 90.12 96 ILE A O 1
ATOM 825 N N . LYS A 1 97 ? -3.853 1.863 -14.071 1.00 86.75 97 LYS A N 1
ATOM 826 C CA . LYS A 1 97 ? -3.369 2.295 -15.389 1.00 86.75 97 LYS A CA 1
ATOM 827 C C . LYS A 1 97 ? -2.438 3.503 -15.261 1.00 86.75 97 LYS A C 1
ATOM 829 O O . LYS A 1 97 ? -2.879 4.560 -14.809 1.00 86.75 97 LYS A O 1
ATOM 834 N N . GLY A 1 98 ? -1.196 3.353 -15.711 1.00 83.25 98 GLY A N 1
ATOM 835 C CA . GLY A 1 98 ? -0.169 4.389 -15.621 1.00 83.25 98 GLY A CA 1
ATOM 836 C C . GLY A 1 98 ? 0.599 4.419 -14.295 1.00 83.25 98 GLY A C 1
ATOM 837 O O . GLY A 1 98 ? 1.266 5.422 -14.038 1.00 83.25 98 GLY A O 1
ATOM 838 N N . GLY A 1 99 ? 0.509 3.370 -13.465 1.00 87.06 99 GLY A N 1
ATOM 839 C CA . GLY A 1 99 ? 1.374 3.173 -12.300 1.00 87.06 99 GLY A CA 1
ATOM 840 C C . GLY A 1 99 ? 0.791 2.248 -11.225 1.00 87.06 99 GLY A C 1
ATOM 841 O O . GLY A 1 99 ? -0.030 1.375 -11.464 1.00 87.06 99 GLY A O 1
ATOM 842 N N . PHE A 1 100 ? 1.136 2.492 -9.967 1.00 89.56 100 PHE A N 1
ATOM 843 C CA . PHE A 1 100 ? 0.619 1.708 -8.847 1.00 89.56 100 PHE A CA 1
ATOM 844 C C . PHE A 1 100 ? 0.275 2.604 -7.670 1.00 89.56 100 PHE A C 1
ATOM 846 O O . PHE A 1 100 ? 0.741 3.738 -7.565 1.00 89.56 100 PHE A O 1
ATOM 853 N N . ARG A 1 101 ? -0.528 2.067 -6.757 1.00 88.75 101 ARG A N 1
ATOM 854 C CA . ARG A 1 101 ? -0.791 2.678 -5.463 1.00 88.75 101 ARG A CA 1
ATOM 855 C C . ARG A 1 101 ? -0.620 1.682 -4.330 1.00 88.75 101 ARG A C 1
ATOM 857 O O . ARG A 1 101 ? -1.072 0.547 -4.421 1.00 88.75 101 ARG A O 1
ATOM 864 N N . CYS A 1 102 ? -0.040 2.143 -3.245 1.00 91.19 102 CYS A N 1
ATOM 865 C CA . CYS A 1 102 ? 0.010 1.492 -1.956 1.00 91.19 102 CYS A CA 1
ATOM 866 C C . CYS A 1 102 ? -1.159 1.964 -1.093 1.00 91.19 102 CYS A C 1
ATOM 868 O O . CYS A 1 102 ? -1.571 3.126 -1.143 1.00 91.19 102 CYS A O 1
ATOM 870 N N . VAL A 1 103 ? -1.706 1.048 -0.305 1.00 89.69 103 VAL A N 1
ATOM 871 C CA . VAL A 1 103 ? -2.784 1.308 0.650 1.00 89.69 103 VAL A CA 1
ATOM 872 C C . VAL A 1 103 ? -2.448 0.563 1.933 1.00 89.69 103 VAL A C 1
ATOM 874 O O . VAL A 1 103 ? -2.136 -0.620 1.870 1.00 89.69 103 VAL A O 1
ATOM 877 N N . CYS A 1 104 ? -2.499 1.236 3.082 1.00 91.44 104 CYS A N 1
ATOM 878 C CA . CYS A 1 104 ? -2.299 0.566 4.365 1.00 91.44 104 CYS A CA 1
ATOM 879 C C . CYS A 1 104 ? -3.358 -0.516 4.597 1.00 91.44 104 CYS A C 1
ATOM 881 O O . CYS A 1 104 ? -4.528 -0.348 4.236 1.00 91.44 104 CYS A O 1
ATOM 883 N N . ASP A 1 105 ? -2.939 -1.614 5.217 1.00 91.31 105 ASP A N 1
ATOM 884 C CA . ASP A 1 105 ? -3.836 -2.685 5.622 1.00 91.31 105 ASP A CA 1
ATOM 885 C C . ASP A 1 105 ? -4.864 -2.177 6.646 1.00 91.31 105 ASP A C 1
ATOM 887 O O . ASP A 1 105 ? -4.711 -1.124 7.274 1.00 91.31 105 ASP A O 1
ATOM 891 N N . ARG A 1 106 ? -5.954 -2.930 6.820 1.00 89.69 106 ARG A N 1
ATOM 892 C CA . ARG A 1 106 ? -6.983 -2.588 7.813 1.00 89.69 106 ARG A CA 1
ATOM 893 C C . ARG A 1 106 ? -6.361 -2.498 9.210 1.00 89.69 106 ARG A C 1
ATOM 895 O O . ARG A 1 106 ? -5.582 -3.368 9.581 1.00 89.69 106 ARG A O 1
ATOM 902 N N . GLY A 1 107 ? -6.736 -1.466 9.965 1.00 88.88 107 GLY A N 1
ATOM 903 C CA . GLY A 1 107 ? -6.153 -1.182 11.281 1.00 88.88 107 GLY A CA 1
ATOM 904 C C . GLY A 1 107 ? -4.850 -0.377 11.222 1.00 88.88 107 GLY A C 1
ATOM 905 O O . GLY A 1 107 ? -4.267 -0.105 12.261 1.00 88.88 107 GLY A O 1
ATOM 906 N N . PHE A 1 108 ? -4.395 0.049 10.037 1.00 91.50 108 PHE A N 1
ATOM 907 C CA . PHE A 1 108 ? -3.191 0.867 9.893 1.00 91.50 108 PHE A CA 1
ATOM 908 C C . PHE A 1 108 ? -3.437 2.170 9.117 1.00 91.50 108 PHE A C 1
ATOM 910 O O . PHE A 1 108 ? -4.354 2.293 8.305 1.00 91.50 108 PHE A O 1
ATOM 917 N N . VAL A 1 109 ? -2.579 3.159 9.365 1.00 88.81 109 VAL A N 1
ATOM 918 C CA . VAL A 1 109 ? -2.636 4.523 8.829 1.00 88.81 109 VAL A CA 1
ATOM 919 C C . VAL A 1 109 ? -1.244 4.995 8.403 1.00 88.81 109 VAL A C 1
ATOM 921 O O . VAL A 1 109 ? -0.255 4.772 9.100 1.00 88.81 109 VAL A O 1
ATOM 924 N N . SER A 1 110 ? -1.158 5.674 7.257 1.00 87.00 110 SER A N 1
ATOM 925 C CA . SER A 1 110 ? 0.084 6.289 6.774 1.00 87.00 110 SER A CA 1
ATOM 926 C C . SER A 1 110 ? 0.470 7.498 7.629 1.00 87.00 110 SER A C 1
ATOM 928 O O . SER A 1 110 ? -0.390 8.304 8.000 1.00 87.00 110 SER A O 1
ATOM 930 N N . GLY A 1 111 ? 1.764 7.669 7.900 1.00 75.50 111 GLY A N 1
ATOM 931 C CA . GLY A 1 111 ? 2.268 8.842 8.613 1.00 75.50 111 GLY A CA 1
ATOM 932 C C . GLY A 1 111 ? 2.004 10.167 7.870 1.00 75.50 111 GLY A C 1
ATOM 933 O O . GLY A 1 111 ? 1.837 10.182 6.646 1.00 75.50 111 GLY A O 1
ATOM 934 N N . PRO A 1 112 ? 1.974 11.309 8.583 1.00 65.75 112 PRO A N 1
ATOM 935 C CA . PRO A 1 112 ? 1.838 12.618 7.952 1.00 65.75 112 PRO A CA 1
ATOM 936 C C . PRO A 1 112 ? 3.010 12.863 6.990 1.00 65.75 112 PRO A C 1
ATOM 938 O O . PRO A 1 112 ? 4.168 12.819 7.394 1.00 65.75 112 PRO A O 1
ATOM 941 N N . GLY A 1 113 ? 2.706 13.122 5.716 1.00 63.12 113 GLY A N 1
ATOM 942 C CA . GLY A 1 113 ? 3.712 13.356 4.671 1.00 63.12 113 GLY A CA 1
ATOM 943 C C . GLY A 1 113 ? 3.990 12.164 3.745 1.00 63.12 113 GLY A C 1
ATOM 944 O O . GLY A 1 113 ? 4.523 12.385 2.663 1.00 63.12 113 GLY A O 1
ATOM 945 N N . GLU A 1 114 ? 3.533 10.945 4.063 1.00 64.50 114 GLU A N 1
ATOM 946 C CA . GLU A 1 114 ? 3.565 9.780 3.147 1.00 64.50 114 GLU A CA 1
ATOM 947 C C . GLU A 1 114 ? 2.387 9.787 2.143 1.00 64.50 114 GLU A C 1
ATOM 949 O O . GLU A 1 114 ? 1.869 8.756 1.727 1.00 64.50 114 GLU A O 1
ATOM 954 N N . GLY A 1 115 ? 1.934 10.982 1.751 1.00 53.03 115 GLY A N 1
ATOM 955 C CA . GLY A 1 115 ? 0.698 11.208 0.993 1.00 53.03 115 GLY A CA 1
ATOM 956 C C . GLY A 1 115 ? 0.777 10.950 -0.514 1.00 53.03 115 GLY A C 1
ATOM 957 O O . GLY A 1 115 ? -0.219 11.149 -1.209 1.00 53.03 115 GLY A O 1
ATOM 958 N N . SER A 1 116 ? 1.925 10.526 -1.047 1.00 59.78 116 SER A N 1
ATOM 959 C CA . SER A 1 116 ? 1.954 10.001 -2.412 1.00 59.78 116 SER A CA 1
ATOM 960 C C . SER A 1 116 ? 1.550 8.537 -2.339 1.00 59.78 116 SER A C 1
ATOM 962 O O . SER A 1 116 ? 2.252 7.737 -1.722 1.00 59.78 116 SER A O 1
ATOM 964 N N . LEU A 1 117 ? 0.414 8.189 -2.958 1.00 63.06 117 LEU A N 1
ATOM 965 C CA . LEU A 1 117 ? -0.136 6.829 -2.943 1.00 63.06 117 LEU A CA 1
ATOM 966 C C . LEU A 1 117 ? 0.924 5.772 -3.278 1.00 63.06 117 LEU A C 1
ATOM 968 O O . LEU A 1 117 ? 0.819 4.647 -2.828 1.00 63.06 117 LEU A O 1
ATOM 972 N N . ASN A 1 118 ? 1.954 6.120 -4.036 1.00 69.50 118 ASN A N 1
ATOM 973 C CA . ASN A 1 118 ? 2.928 5.198 -4.597 1.00 69.50 118 ASN A CA 1
ATOM 974 C C . ASN A 1 118 ? 4.185 5.057 -3.709 1.00 69.50 118 ASN A C 1
ATOM 976 O O . ASN A 1 118 ? 5.111 4.345 -4.083 1.00 69.50 118 ASN A O 1
ATOM 980 N N . THR A 1 119 ? 4.263 5.775 -2.579 1.00 71.56 119 THR A N 1
ATOM 981 C CA . THR A 1 119 ? 5.463 5.843 -1.721 1.00 71.56 119 THR A CA 1
ATOM 982 C C . THR A 1 119 ? 5.159 5.607 -0.244 1.00 71.56 119 THR A C 1
ATOM 984 O O . THR A 1 119 ? 5.881 6.118 0.609 1.00 71.56 119 THR A O 1
ATOM 987 N N . ILE A 1 120 ? 4.089 4.877 0.077 1.00 82.44 120 ILE A N 1
ATOM 988 C CA . ILE A 1 120 ? 3.844 4.460 1.461 1.00 82.44 120 ILE A CA 1
ATOM 989 C C . ILE A 1 120 ? 4.952 3.484 1.851 1.00 82.44 120 ILE A C 1
ATOM 991 O O . ILE A 1 120 ? 5.025 2.374 1.314 1.00 82.44 120 ILE A O 1
ATOM 995 N N . THR A 1 121 ? 5.824 3.910 2.760 1.00 77.12 121 THR A N 1
ATOM 996 C CA . THR A 1 121 ? 6.961 3.118 3.238 1.00 77.12 121 THR A CA 1
ATOM 997 C C . THR A 1 121 ? 6.669 2.505 4.597 1.00 77.12 121 THR A C 1
ATOM 999 O O . THR A 1 121 ? 7.146 1.400 4.867 1.00 77.12 121 THR A O 1
ATOM 1002 N N . HIS A 1 122 ? 5.857 3.161 5.431 1.00 82.38 122 HIS A N 1
ATOM 1003 C CA . HIS A 1 122 ? 5.512 2.649 6.750 1.00 82.38 122 HIS A CA 1
ATOM 1004 C C . HIS A 1 122 ? 4.076 2.997 7.154 1.00 82.38 122 HIS A C 1
ATOM 1006 O O . HIS A 1 122 ? 3.718 4.149 7.397 1.00 82.38 122 HIS A O 1
ATOM 1012 N N . CYS A 1 123 ? 3.260 1.959 7.329 1.00 90.00 123 CYS A N 1
ATOM 1013 C CA . CYS A 1 123 ? 1.942 2.084 7.934 1.00 90.00 123 CYS A CA 1
ATOM 1014 C C . CYS A 1 123 ? 2.039 1.889 9.452 1.00 90.00 123 CYS A C 1
ATOM 1016 O O . CYS A 1 123 ? 2.635 0.928 9.944 1.00 90.00 123 CYS A O 1
ATOM 1018 N N . LYS A 1 124 ? 1.461 2.827 10.203 1.00 90.31 124 LYS A N 1
ATOM 1019 C CA . LYS A 1 124 ? 1.405 2.797 11.663 1.00 90.31 124 LYS A CA 1
ATOM 1020 C C . LYS A 1 124 ? 0.072 2.221 12.114 1.00 90.31 124 LYS A C 1
ATOM 1022 O O . LYS A 1 124 ? -0.964 2.562 11.560 1.00 90.31 124 LYS A O 1
ATOM 1027 N N . ASP A 1 125 ? 0.119 1.381 13.133 1.00 93.31 125 ASP A N 1
ATOM 1028 C CA . ASP A 1 125 ? -1.067 0.838 13.785 1.00 93.31 125 ASP A CA 1
ATOM 1029 C C . ASP A 1 125 ? -1.981 1.953 14.329 1.00 93.31 125 ASP A C 1
ATOM 1031 O O . ASP A 1 125 ? -1.509 2.930 14.931 1.00 93.31 125 ASP A O 1
ATOM 1035 N N . ILE A 1 126 ? -3.281 1.826 14.070 1.00 92.81 126 ILE A N 1
ATOM 1036 C CA . ILE A 1 126 ? -4.319 2.700 14.611 1.00 92.81 126 ILE A CA 1
ATOM 1037 C C . ILE A 1 126 ? -4.601 2.229 16.030 1.00 92.81 126 ILE A C 1
ATOM 1039 O O . ILE A 1 126 ? -4.946 1.080 16.236 1.00 92.81 126 ILE A O 1
ATOM 1043 N N . ASN A 1 127 ? -4.511 3.127 17.011 1.00 92.69 127 ASN A N 1
ATOM 1044 C CA . ASN A 1 127 ? -4.891 2.777 18.374 1.00 92.69 127 ASN A CA 1
ATOM 1045 C C . ASN A 1 127 ? -6.393 2.992 18.582 1.00 92.69 127 ASN A C 1
ATOM 1047 O O . ASN A 1 127 ? -6.809 4.079 18.998 1.00 92.69 127 ASN A O 1
ATOM 1051 N N . GLU A 1 128 ? -7.210 1.972 18.315 1.00 92.12 128 GLU A N 1
ATOM 1052 C CA . GLU A 1 128 ? -8.664 2.090 18.472 1.00 92.12 128 GLU A CA 1
ATOM 1053 C C . GLU A 1 128 ? -9.090 2.270 19.936 1.00 92.12 128 GLU A C 1
ATOM 1055 O O . GLU A 1 128 ? -10.153 2.829 20.202 1.00 92.12 128 GLU A O 1
ATOM 1060 N N . CYS A 1 129 ? -8.255 1.895 20.915 1.00 91.38 129 CYS A N 1
ATOM 1061 C CA . CYS A 1 129 ? -8.567 2.100 22.333 1.00 91.38 129 CYS A CA 1
ATOM 1062 C C . CYS A 1 129 ? -8.665 3.579 22.736 1.00 91.38 129 CYS A C 1
ATOM 1064 O O . CYS A 1 129 ? -9.259 3.882 23.773 1.00 91.38 129 CYS A O 1
ATOM 1066 N N . GLN A 1 130 ? -8.143 4.506 21.925 1.00 91.75 130 GLN A N 1
ATOM 1067 C CA . GLN A 1 130 ? -8.288 5.946 22.165 1.00 91.75 130 GLN A CA 1
ATOM 1068 C C . GLN A 1 130 ? -9.744 6.423 22.101 1.00 91.75 130 GLN A C 1
ATOM 1070 O O . GLN A 1 130 ? -10.079 7.417 22.739 1.00 91.75 130 GLN A O 1
ATOM 1075 N N . SER A 1 131 ? -10.614 5.712 21.377 1.00 89.38 131 SER A N 1
ATOM 1076 C CA . SER A 1 131 ? -12.051 6.003 21.325 1.00 89.38 131 SER A CA 1
ATOM 1077 C C . SER A 1 131 ? -12.881 5.223 22.349 1.00 89.38 131 SER A C 1
ATOM 1079 O O . SER A 1 131 ? -14.104 5.254 22.268 1.00 89.38 131 SER A O 1
ATOM 1081 N N . SER A 1 132 ? -12.243 4.504 23.282 1.00 87.69 132 SER A N 1
ATOM 1082 C CA . SER A 1 132 ? -12.912 3.640 24.269 1.00 87.69 132 SER A CA 1
ATOM 1083 C C . SER A 1 132 ? -13.998 2.732 23.650 1.00 87.69 132 SER A C 1
ATOM 1085 O O . SER A 1 132 ? -15.160 2.808 24.040 1.00 87.69 132 SER A O 1
ATOM 1087 N N . PRO A 1 133 ? -13.644 1.868 22.676 1.00 85.75 133 PRO A N 1
ATOM 1088 C CA . PRO A 1 133 ? -14.607 1.103 21.879 1.00 85.75 133 PRO A CA 1
ATOM 1089 C C . PRO A 1 133 ? -15.244 -0.073 22.638 1.00 85.75 133 PRO A C 1
ATOM 1091 O O . PRO A 1 133 ? -16.197 -0.674 22.147 1.00 85.75 133 PRO A O 1
ATOM 1094 N N . CYS A 1 134 ? -14.708 -0.431 23.807 1.00 86.81 134 CYS A N 1
ATOM 1095 C CA . CYS A 1 134 ? -15.192 -1.545 24.614 1.00 86.81 134 CYS A CA 1
ATOM 1096 C C . CYS A 1 134 ? -16.357 -1.126 25.517 1.00 86.81 134 CYS A C 1
ATOM 1098 O O . CYS A 1 134 ? -16.413 0.002 26.007 1.00 86.81 134 CYS A O 1
ATOM 1100 N N . GLY A 1 135 ? -17.278 -2.060 25.746 1.00 82.81 135 GLY A N 1
ATOM 1101 C CA . GLY A 1 135 ? -18.437 -1.876 26.608 1.00 82.81 135 GLY A CA 1
ATOM 1102 C C . GLY A 1 135 ? -18.105 -1.706 28.091 1.00 82.81 135 GLY A C 1
ATOM 1103 O O . GLY A 1 135 ? -16.959 -1.820 28.528 1.00 82.81 135 GLY A O 1
ATOM 1104 N N . SER A 1 136 ? -19.135 -1.451 28.898 1.00 82.81 136 SER A N 1
ATOM 1105 C CA . SER A 1 136 ? -18.979 -1.302 30.348 1.00 82.81 136 SER A CA 1
ATOM 1106 C C . SER A 1 136 ? -18.399 -2.566 30.992 1.00 82.81 136 SER A C 1
ATOM 1108 O O . SER A 1 136 ? -18.803 -3.682 30.658 1.00 82.81 136 SER A O 1
ATOM 1110 N N . TYR A 1 137 ? -17.494 -2.368 31.957 1.00 84.38 137 TYR A N 1
ATOM 1111 C CA . TYR A 1 137 ? -16.763 -3.433 32.663 1.00 84.38 137 TYR A CA 1
ATOM 1112 C C . TYR A 1 137 ? -15.853 -4.280 31.751 1.00 84.38 137 TYR A C 1
ATOM 1114 O O . TYR A 1 137 ? -15.607 -5.457 32.034 1.00 84.38 137 TYR A O 1
ATOM 1122 N N . ALA A 1 138 ? -15.371 -3.690 30.649 1.00 86.38 138 ALA A N 1
ATOM 1123 C CA . ALA A 1 138 ? -14.349 -4.257 29.777 1.00 86.38 138 ALA A CA 1
ATOM 1124 C C . ALA A 1 138 ? -13.151 -3.307 29.613 1.00 86.38 138 ALA A C 1
ATOM 1126 O O . ALA A 1 138 ? -13.310 -2.121 29.318 1.00 86.38 138 ALA A O 1
ATOM 1127 N N . GLY A 1 139 ? -11.941 -3.850 29.732 1.00 88.44 139 GLY A N 1
ATOM 1128 C CA . GLY A 1 139 ? -10.696 -3.190 29.362 1.00 88.44 139 GLY A CA 1
ATOM 1129 C C . GLY A 1 139 ? -10.409 -3.315 27.863 1.00 88.44 139 GLY A C 1
ATOM 1130 O O . GLY A 1 139 ? -10.648 -4.360 27.257 1.00 88.44 139 GLY A O 1
ATOM 1131 N N . CYS A 1 140 ? -9.871 -2.249 27.264 1.00 91.69 140 CYS A N 1
ATOM 1132 C CA . CYS A 1 140 ? -9.395 -2.255 25.880 1.00 91.69 140 CYS A CA 1
ATOM 1133 C C . CYS A 1 140 ? -7.884 -2.486 25.824 1.00 91.69 140 CYS A C 1
ATOM 1135 O O . CYS A 1 140 ? -7.117 -1.806 26.510 1.00 91.69 140 CYS A O 1
ATOM 1137 N N . HIS A 1 141 ? -7.453 -3.398 24.959 1.00 91.50 141 HIS A N 1
ATOM 1138 C CA . HIS A 1 141 ? -6.050 -3.658 24.673 1.00 91.50 141 HIS A CA 1
ATOM 1139 C C . HIS A 1 141 ? -5.785 -3.494 23.181 1.00 91.50 141 HIS A C 1
ATOM 1141 O O . HIS A 1 141 ? -6.301 -4.256 22.365 1.00 91.50 141 HIS A O 1
ATOM 1147 N N . ASN A 1 142 ? -4.946 -2.523 22.837 1.00 92.62 142 ASN A N 1
ATOM 1148 C CA . ASN A 1 142 ? -4.526 -2.313 21.461 1.00 92.62 142 ASN A CA 1
ATOM 1149 C C . ASN A 1 142 ? -3.609 -3.454 20.994 1.00 92.62 142 ASN A C 1
ATOM 1151 O O . ASN A 1 142 ? -2.748 -3.910 21.751 1.00 92.62 142 ASN A O 1
ATOM 1155 N N . THR A 1 143 ? -3.780 -3.906 19.759 1.00 90.81 143 THR A N 1
ATOM 1156 C CA . THR A 1 143 ? -2.998 -4.976 19.125 1.00 90.81 143 THR A CA 1
ATOM 1157 C C . THR A 1 143 ? -2.551 -4.526 17.735 1.00 90.81 143 THR A C 1
ATOM 1159 O O . THR A 1 143 ? -3.089 -3.580 17.190 1.00 90.81 143 THR A O 1
ATOM 1162 N N . ASN A 1 144 ? -1.564 -5.177 17.124 1.00 90.31 144 ASN A N 1
ATOM 1163 C CA . ASN A 1 144 ? -1.190 -4.790 15.763 1.00 90.31 144 ASN A CA 1
ATOM 1164 C C . ASN A 1 144 ? -2.295 -5.186 14.766 1.00 90.31 144 ASN A C 1
ATOM 1166 O O . ASN A 1 144 ? -2.577 -6.375 14.605 1.00 90.31 144 ASN A O 1
ATOM 1170 N N . GLY A 1 145 ? -2.864 -4.202 14.072 1.00 88.44 145 GLY A N 1
ATOM 1171 C CA . GLY A 1 145 ? -3.947 -4.349 13.099 1.00 88.44 145 GLY A CA 1
ATOM 1172 C C . GLY A 1 145 ? -5.352 -4.350 13.705 1.00 88.44 145 GLY A C 1
ATOM 1173 O O . GLY A 1 145 ? -6.302 -4.716 13.009 1.00 88.44 145 GLY A O 1
ATOM 1174 N N . GLY A 1 146 ? -5.499 -3.983 14.981 1.00 91.06 146 GLY A N 1
ATOM 1175 C CA . GLY A 1 146 ? -6.800 -3.851 15.636 1.00 91.06 146 GLY A CA 1
ATOM 1176 C C . GLY A 1 146 ? -6.710 -3.818 17.159 1.00 91.06 146 GLY A C 1
ATOM 1177 O O . GLY A 1 146 ? -5.657 -3.627 17.746 1.00 91.06 146 GLY A O 1
ATOM 1178 N N . PHE A 1 147 ? -7.790 -4.139 17.856 1.00 91.00 147 PHE A N 1
ATOM 1179 C CA . PHE A 1 147 ? -7.829 -4.108 19.321 1.00 91.00 147 PHE A CA 1
ATOM 1180 C C . PHE A 1 147 ? -8.626 -5.285 19.860 1.00 91.00 147 PHE A C 1
ATOM 1182 O O . PHE A 1 147 ? -9.479 -5.815 19.161 1.00 91.00 147 PHE A O 1
ATOM 1189 N N . ARG A 1 148 ? -8.404 -5.664 21.117 1.00 88.56 148 ARG A N 1
ATOM 1190 C CA . ARG A 1 148 ? -9.231 -6.646 21.823 1.00 88.56 148 ARG A CA 1
ATOM 1191 C C . ARG A 1 148 ? -9.861 -6.028 23.063 1.00 88.56 148 ARG A C 1
ATOM 1193 O O . ARG A 1 148 ? -9.208 -5.279 23.790 1.00 88.56 148 ARG A O 1
ATOM 1200 N N . CYS A 1 149 ? -11.108 -6.384 23.318 1.00 88.75 149 CYS A N 1
ATOM 1201 C CA . CYS A 1 149 ? -11.786 -6.097 24.569 1.00 88.75 149 CYS A CA 1
ATOM 1202 C C . CYS A 1 149 ? -11.702 -7.321 25.478 1.00 88.75 149 CYS A C 1
ATOM 1204 O O . CYS A 1 149 ? -11.870 -8.453 25.023 1.00 88.75 149 CYS A O 1
ATOM 1206 N N . GLU A 1 150 ? -11.469 -7.099 26.765 1.00 87.31 150 GLU A N 1
ATOM 1207 C CA . GLU A 1 150 ? -11.455 -8.149 27.780 1.00 87.31 150 GLU A CA 1
ATOM 1208 C C . GLU A 1 150 ? -12.298 -7.705 28.973 1.00 87.31 150 GLU A C 1
ATOM 1210 O O . GLU A 1 150 ? -12.122 -6.600 29.477 1.00 87.31 150 GLU A O 1
ATOM 1215 N N . CYS A 1 151 ? -13.238 -8.544 29.415 1.00 86.25 151 CYS A N 1
ATOM 1216 C CA . CYS A 1 151 ? -14.030 -8.235 30.602 1.00 86.25 151 CYS A CA 1
ATOM 1217 C C . CYS A 1 151 ? -13.145 -8.185 31.850 1.00 86.25 151 CYS A C 1
ATOM 1219 O O . CYS A 1 151 ? -12.272 -9.035 32.039 1.00 86.25 151 CYS A O 1
ATOM 1221 N N . ASP A 1 152 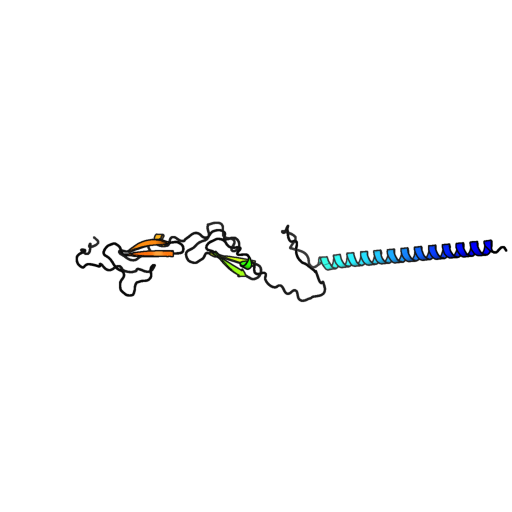? -13.429 -7.230 32.732 1.00 85.25 152 ASP A N 1
ATOM 1222 C CA . ASP A 1 152 ? -12.734 -7.096 34.005 1.00 85.25 152 ASP A CA 1
ATOM 1223 C C . ASP A 1 152 ? -12.874 -8.364 34.862 1.00 85.25 152 ASP A C 1
ATOM 1225 O O . ASP A 1 152 ? -13.796 -9.177 34.708 1.00 85.25 152 ASP A O 1
ATOM 1229 N N . LYS A 1 153 ? -11.952 -8.539 35.817 1.00 84.00 153 LYS A N 1
ATOM 1230 C CA . LYS A 1 153 ? -11.982 -9.678 36.744 1.00 84.00 153 LYS A CA 1
ATOM 1231 C C . LYS A 1 153 ? -13.353 -9.783 37.413 1.00 84.00 153 LYS A C 1
ATOM 1233 O O . LYS A 1 153 ? -13.823 -8.843 38.042 1.00 84.00 153 LYS A O 1
ATOM 1238 N N . GLY A 1 154 ? -13.963 -10.961 37.303 1.00 78.06 154 GLY A N 1
ATOM 1239 C CA . GLY A 1 154 ? -15.302 -11.215 37.828 1.00 78.06 154 GLY A CA 1
ATOM 1240 C C . GLY A 1 154 ? -16.429 -10.992 36.822 1.00 78.06 154 GLY A C 1
ATO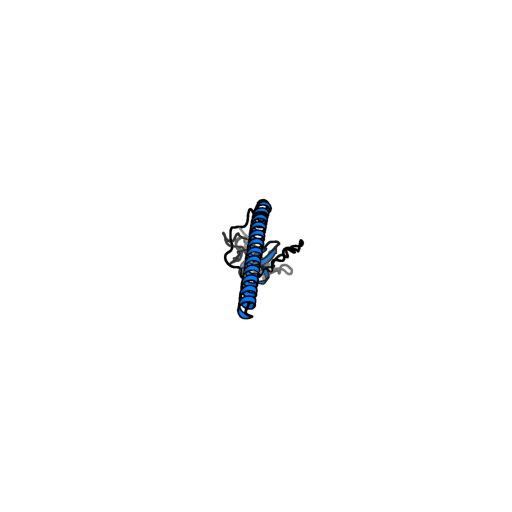M 1241 O O . GLY A 1 154 ? -17.569 -11.229 37.192 1.00 78.06 154 GLY A O 1
ATOM 1242 N N . PHE A 1 155 ? -16.146 -10.633 35.563 1.00 79.69 155 PHE A N 1
ATOM 1243 C CA . PHE A 1 155 ? -17.148 -10.503 34.503 1.00 79.69 155 PHE A CA 1
ATOM 1244 C C . PHE A 1 155 ? -16.852 -11.412 33.282 1.00 79.69 155 PHE A C 1
ATOM 1246 O O . PHE A 1 155 ? -15.715 -11.828 33.053 1.00 79.69 155 PHE A O 1
ATOM 1253 N N . VAL A 1 156 ? -17.882 -11.781 32.512 1.00 81.06 156 VAL A N 1
ATOM 1254 C CA . VAL A 1 156 ? -17.834 -12.544 31.246 1.00 81.06 156 VAL A CA 1
ATOM 1255 C C . VAL A 1 156 ? -18.672 -11.878 30.166 1.00 81.06 156 VAL A C 1
ATOM 1257 O O . VAL A 1 156 ? -19.724 -11.316 30.457 1.00 81.06 156 VAL A O 1
ATOM 1260 N N . SER A 1 157 ? -18.265 -12.026 28.906 1.00 74.06 157 SER A N 1
ATOM 1261 C CA . SER A 1 157 ? -19.141 -11.744 27.771 1.00 74.06 157 SER A CA 1
ATOM 1262 C C . SER A 1 157 ? -20.289 -12.760 27.725 1.00 74.06 157 SER A C 1
ATOM 1264 O O . SER A 1 157 ? -20.125 -13.940 28.050 1.00 74.06 157 SER A O 1
ATOM 1266 N N . GLY A 1 158 ? -21.491 -12.297 27.376 1.00 67.31 158 GLY A N 1
ATOM 1267 C CA . GLY A 1 158 ? -22.656 -13.172 27.249 1.00 67.31 158 GLY A CA 1
ATOM 1268 C C . GLY A 1 158 ? -22.524 -14.171 26.085 1.00 67.31 158 GLY A C 1
ATOM 1269 O O . GLY A 1 158 ? -21.775 -13.920 25.137 1.00 67.31 158 GLY A O 1
ATOM 1270 N N . PRO A 1 159 ? -23.267 -15.296 26.106 1.00 56.59 159 PRO A N 1
ATOM 1271 C CA . PRO A 1 159 ? -23.300 -16.230 24.982 1.00 56.59 159 PRO A CA 1
ATOM 1272 C C . PRO A 1 159 ? -23.830 -15.513 23.729 1.00 56.59 159 PRO A C 1
ATOM 1274 O O . PRO A 1 159 ? -24.968 -15.053 23.716 1.00 56.59 159 PRO A O 1
ATOM 1277 N N . GLY A 1 160 ? -22.987 -15.394 22.698 1.00 60.94 160 GLY A N 1
ATOM 1278 C CA . GLY A 1 160 ? -23.301 -14.702 21.438 1.00 60.94 160 GLY A CA 1
ATOM 1279 C C . GLY A 1 160 ? -22.636 -13.330 21.240 1.00 60.94 160 GLY A C 1
ATOM 1280 O O . GLY A 1 160 ? -22.618 -12.849 20.114 1.00 60.94 160 GLY A O 1
ATOM 1281 N N . GLU A 1 161 ? -22.016 -12.738 22.270 1.00 58.44 161 GLU A N 1
ATOM 1282 C CA . GLU A 1 161 ? -21.250 -11.470 22.183 1.00 58.44 161 GLU A CA 1
ATOM 1283 C C . GLU A 1 161 ? -19.724 -11.702 22.197 1.00 58.44 161 GLU A C 1
ATOM 1285 O O . GLU A 1 161 ? -18.946 -10.972 22.809 1.00 58.44 161 GLU A O 1
ATOM 1290 N N . GLY A 1 162 ? -19.274 -12.779 21.556 1.00 57.41 162 GLY A N 1
ATOM 1291 C CA . GLY A 1 162 ? -17.891 -13.250 21.630 1.00 57.41 162 GLY A CA 1
ATOM 1292 C C . GLY A 1 162 ? -17.064 -13.003 20.374 1.00 57.41 162 GLY A C 1
ATOM 1293 O O . GLY A 1 162 ? -16.421 -13.940 19.911 1.00 57.41 162 GLY A O 1
ATOM 1294 N N . SER A 1 163 ? -17.067 -11.794 19.805 1.00 60.69 163 SER A N 1
ATOM 1295 C CA . SER A 1 163 ? -15.966 -11.389 18.917 1.00 60.69 163 SER A CA 1
ATOM 1296 C C . SER A 1 163 ? -14.964 -10.587 19.739 1.00 60.69 163 SER A C 1
ATOM 1298 O O . SER A 1 163 ? -15.364 -9.703 20.498 1.00 60.69 163 SER A O 1
ATOM 1300 N N . PHE A 1 164 ? -13.672 -10.902 19.602 1.00 64.62 164 PHE A N 1
ATOM 1301 C CA . PHE A 1 164 ? -12.573 -10.348 20.409 1.00 64.62 164 PHE A CA 1
ATOM 1302 C C . PHE A 1 164 ? -12.568 -8.811 20.498 1.00 64.62 164 PHE A C 1
ATOM 1304 O O . PHE A 1 164 ? -12.015 -8.265 21.445 1.00 64.62 164 PHE A O 1
ATOM 1311 N N . ASN A 1 165 ? -13.225 -8.118 19.566 1.00 70.69 165 ASN A N 1
ATOM 1312 C CA . ASN A 1 165 ? -13.157 -6.669 19.398 1.00 70.69 165 ASN A CA 1
ATOM 1313 C C . ASN A 1 165 ? -14.524 -5.986 19.627 1.00 70.69 165 ASN A C 1
ATOM 1315 O O . ASN A 1 165 ? -14.658 -4.791 19.393 1.00 70.69 165 ASN A O 1
ATOM 1319 N N . THR A 1 166 ? -15.567 -6.732 20.018 1.00 67.19 166 THR A N 1
ATOM 1320 C CA . THR A 1 166 ? -16.950 -6.217 20.095 1.00 67.19 166 THR A CA 1
ATOM 1321 C C . THR A 1 166 ? -17.640 -6.554 21.412 1.00 67.19 166 THR A C 1
ATOM 1323 O O . THR A 1 166 ? -18.855 -6.739 21.430 1.00 67.19 166 THR A O 1
ATOM 1326 N N . ILE A 1 167 ? -16.895 -6.687 22.513 1.00 76.44 167 ILE A N 1
ATOM 1327 C CA . ILE A 1 167 ? -17.524 -6.897 23.820 1.00 76.44 167 ILE A CA 1
ATOM 1328 C C . ILE A 1 167 ? -18.302 -5.631 24.177 1.00 76.44 167 ILE A C 1
ATOM 1330 O O . ILE A 1 167 ? -17.720 -4.616 24.558 1.00 76.44 167 ILE A O 1
ATOM 1334 N N . THR A 1 168 ? -19.618 -5.700 24.019 1.00 71.31 168 THR A N 1
ATOM 1335 C CA . THR A 1 168 ? -20.557 -4.604 24.258 1.00 71.31 168 THR A CA 1
ATOM 1336 C C . THR A 1 168 ? -21.079 -4.617 25.686 1.00 71.31 168 THR A C 1
ATOM 1338 O O . THR A 1 168 ? -21.266 -3.542 26.249 1.00 71.31 168 THR A O 1
ATOM 1341 N N . HIS A 1 169 ? -21.270 -5.792 26.298 1.00 72.38 169 HIS A N 1
ATOM 1342 C CA . HIS A 1 169 ? -21.625 -5.909 27.713 1.00 72.38 169 HIS A CA 1
ATOM 1343 C C . HIS A 1 169 ? -20.931 -7.087 28.413 1.00 72.38 169 HIS A C 1
ATOM 1345 O O . HIS A 1 169 ? -20.964 -8.236 27.972 1.00 72.38 169 HIS A O 1
ATOM 1351 N N . CYS A 1 170 ? -20.375 -6.801 29.588 1.00 80.38 170 CYS A N 1
ATOM 1352 C CA . CYS A 1 170 ? -19.807 -7.788 30.495 1.00 80.38 170 CYS A CA 1
ATOM 1353 C C . CYS A 1 170 ? -20.792 -8.090 31.639 1.00 80.38 170 CYS A C 1
ATOM 1355 O O . CYS A 1 170 ? -21.304 -7.185 32.297 1.00 80.38 170 CYS A O 1
ATOM 1357 N N . LYS A 1 171 ? -21.074 -9.373 31.888 1.00 77.88 171 LYS A N 1
ATOM 1358 C CA . LYS A 1 171 ? -21.946 -9.869 32.967 1.00 77.88 171 LYS A CA 1
ATOM 1359 C C . LYS A 1 171 ? -21.113 -10.439 34.107 1.00 77.88 171 LYS A C 1
ATOM 1361 O O . LYS A 1 171 ? -20.197 -11.213 33.855 1.00 77.88 171 LYS A O 1
ATOM 1366 N N . GLY A 1 172 ? -21.439 -10.101 35.352 1.00 72.06 172 GLY A N 1
ATOM 1367 C CA . GLY A 1 172 ? -20.767 -10.668 36.524 1.00 72.06 172 GLY A CA 1
ATOM 1368 C C . GLY A 1 172 ? -20.851 -12.201 36.546 1.00 72.06 172 GLY A C 1
ATOM 1369 O O . GLY A 1 172 ? -21.915 -12.765 36.301 1.00 72.06 172 GLY A O 1
ATOM 1370 N N . LYS A 1 173 ? -19.732 -12.877 36.828 1.00 65.88 173 LYS A N 1
ATOM 1371 C CA . LYS A 1 173 ? -19.639 -14.340 36.987 1.00 65.88 173 LYS A CA 1
ATOM 1372 C C . LYS A 1 173 ? -20.248 -14.832 38.300 1.00 65.88 173 LYS A C 1
ATOM 1374 O O . LYS A 1 173 ? -20.446 -16.032 38.443 1.00 65.88 173 LYS A O 1
ATOM 1379 N N . ASP A 1 174 ? -20.523 -13.926 39.238 1.00 59.88 174 ASP A N 1
ATOM 1380 C CA . ASP A 1 174 ? -20.956 -14.261 40.588 1.00 59.88 174 ASP A CA 1
ATOM 1381 C C . ASP A 1 174 ? -21.971 -13.230 41.111 1.00 59.88 174 ASP A C 1
ATOM 1383 O O . ASP A 1 174 ? -21.752 -12.021 41.014 1.00 59.88 174 ASP A O 1
ATOM 1387 N N . LEU A 1 175 ? -23.081 -13.708 41.681 1.00 55.56 175 LEU A N 1
ATOM 1388 C CA . LEU A 1 175 ? -24.186 -12.907 42.245 1.00 55.56 175 LEU A CA 1
ATOM 1389 C C . LEU A 1 175 ? -23.807 -12.182 43.556 1.00 55.56 175 LEU A C 1
ATOM 1391 O O . LEU A 1 175 ? -24.666 -11.615 44.227 1.00 55.56 175 LEU A O 1
ATOM 1395 N N . THR A 1 176 ? -22.530 -12.208 43.938 1.00 54.53 176 THR A N 1
ATOM 1396 C CA . THR A 1 176 ? -22.002 -11.682 45.205 1.00 54.53 176 THR A CA 1
ATOM 1397 C C . THR A 1 176 ? -21.187 -10.399 45.052 1.00 54.53 176 THR A C 1
ATOM 1399 O O . THR A 1 176 ? -20.844 -9.778 46.058 1.00 54.53 176 THR A O 1
ATOM 1402 N N . VAL A 1 177 ? -20.906 -9.947 43.823 1.00 54.47 177 VAL A N 1
ATOM 1403 C CA . VAL A 1 177 ? -20.327 -8.616 43.602 1.00 54.47 177 VAL A CA 1
ATOM 1404 C C . VAL A 1 177 ? -21.468 -7.600 43.706 1.00 54.47 177 VAL A C 1
ATOM 1406 O O . VAL A 1 177 ? -22.363 -7.623 42.858 1.00 54.47 177 VAL A O 1
ATOM 1409 N N . PRO A 1 178 ? -21.499 -6.722 44.727 1.00 48.94 178 PRO A N 1
ATOM 1410 C CA . PRO A 1 178 ? -22.558 -5.734 44.821 1.00 48.94 178 PRO A CA 1
ATOM 1411 C C . PRO A 1 178 ? -22.496 -4.850 43.577 1.00 48.94 178 PRO A C 1
ATOM 1413 O O . PRO A 1 178 ? -21.429 -4.343 43.223 1.00 48.94 178 PRO A O 1
ATOM 1416 N N . LEU A 1 179 ? -23.647 -4.664 42.923 1.00 54.91 179 LEU A N 1
ATOM 1417 C CA . LEU A 1 179 ? -23.862 -3.577 41.976 1.00 54.91 179 LEU A CA 1
ATOM 1418 C C . LEU A 1 179 ? -23.419 -2.294 42.682 1.00 54.91 179 LEU A C 1
ATOM 1420 O O . LEU A 1 179 ? -24.129 -1.782 43.548 1.00 54.91 179 LEU A O 1
ATOM 1424 N N . ARG A 1 180 ? -22.216 -1.800 42.377 1.00 53.38 180 ARG A N 1
ATOM 1425 C CA . ARG A 1 180 ? -21.792 -0.489 42.854 1.00 53.38 180 ARG A CA 1
ATOM 1426 C C . ARG A 1 180 ? -22.668 0.507 42.109 1.00 53.38 180 ARG A C 1
ATOM 1428 O O . ARG A 1 180 ? -22.438 0.783 40.936 1.00 53.38 180 ARG A O 1
ATOM 1435 N N . GLN A 1 181 ? -23.726 0.948 42.782 1.00 52.25 181 GLN A N 1
ATOM 1436 C CA . GLN A 1 181 ? -24.588 2.026 42.333 1.00 52.25 181 GLN A CA 1
ATOM 1437 C C . GLN A 1 181 ? -23.696 3.240 42.070 1.00 52.25 181 GLN A C 1
ATOM 1439 O O . GLN A 1 181 ? -22.994 3.715 42.963 1.00 52.25 181 GLN A O 1
ATOM 1444 N N . SER A 1 182 ? -23.673 3.676 40.815 1.00 44.09 182 SER A N 1
ATOM 1445 C CA . SER A 1 182 ? -23.131 4.965 40.414 1.00 44.09 182 SER A CA 1
ATOM 1446 C C . SER A 1 182 ? -23.952 6.053 41.099 1.00 44.09 182 SER A C 1
ATOM 1448 O O . SER A 1 182 ? -25.161 6.137 40.865 1.00 44.09 182 SER A O 1
ATOM 1450 N N . HIS A 1 183 ? -23.296 6.834 41.951 1.00 41.12 183 HIS A N 1
ATOM 1451 C CA . HIS A 1 183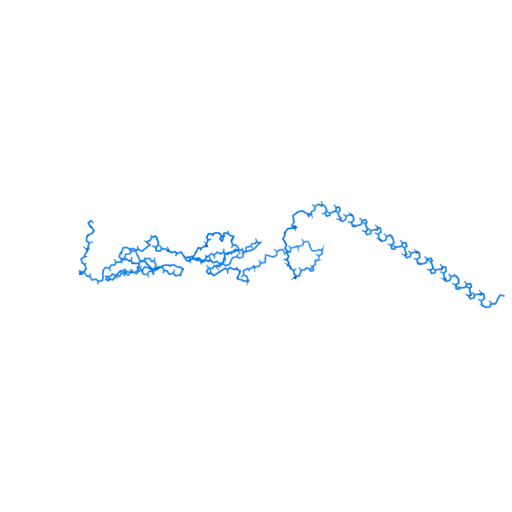 ? -23.831 8.045 42.557 1.00 41.12 183 HIS A CA 1
ATOM 1452 C C . HIS A 1 183 ? -23.172 9.268 41.924 1.00 41.12 183 HIS A C 1
ATOM 1454 O O . HIS A 1 183 ? -22.007 9.126 41.478 1.00 41.12 183 HIS A O 1
#

Secondary structure (DSSP, 8-state):
--HHHHHHHHHHHHHHHHHHHHHHHHHHHHHHHHHHHHHHHHHHHHHTSS--S--S------S-----TT-S----PPP-GGGG--S-BTEEEEEETTEEEEEEPTTEEEPTT--STT---BEEEP-GGGG--S-BTEEEEEETTEEEEEEPTTEEEPTT---TT---BEEESSTTS------

Sequence (183 aa):
VSQTDRQKKKERKKGRKKKKERERKRKKERKKERKWKKERERAKKRGARETNLYFYQFPFLSLFRSFDPFSSDVFITDINECQSSPCGSFAGCHNIKGGFRCVCDRGFVSGPGEGSLNTITHCKDINECQSSPCGSYAGCHNTNGGFRCECDKGFVSGPGEGSFNTITHCKGKDLTVPLRQSH